Protein AF-0000000085941008 (afdb_homodimer)

Foldseek 3Di:
DPPCPPPQDDPDPDDDVPDPDDDDDDDDKDKDKDKDKDFAQDQAKKKKAKDKPCCVFKDKVPRIDIHHHGGMDMIMIMGTQDVNDDDDWQPMKMKMFMAGADPPDGNVRRVVPDDDGGPDMDMDTDDDPDPPPPPPD/DPPC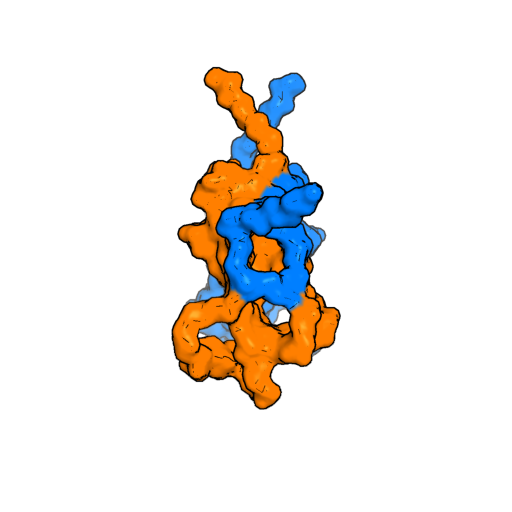PDPQDDPDPDDDVPDPDDDDDDDDKDKDKDKDKDFAQDQAKKKKAKDKPCCVFKDKVPRIDIHHHGGMDMIMIMGTQDVNDDDDWQPMKMKMFMAGADPPDGNVRRVVPDDDDGPDMDMDTDDDPDPPPPPPD

Radius of gyration: 25.66 Å; Cα contacts (8 Å, |Δi|>4): 610; chains: 2; bounding box: 57×73×54 Å

Structure (mmCIF, N/CA/C/O backbone):
data_AF-0000000085941008-model_v1
#
loop_
_entity.id
_entity.type
_entity.pdbx_description
1 polymer 'Major sperm protein'
#
loop_
_atom_site.group_PDB
_atom_site.id
_atom_site.type_symbol
_atom_site.label_atom_id
_atom_site.label_alt_id
_atom_site.label_comp_id
_atom_site.label_asym_id
_atom_site.label_entity_id
_atom_site.label_seq_id
_atom_site.pdbx_PDB_ins_code
_atom_site.Cartn_x
_atom_site.Cartn_y
_atom_site.Cartn_z
_atom_site.occupancy
_atom_site.B_iso_or_equiv
_atom_site.auth_seq_id
_atom_site.auth_comp_id
_atom_site.auth_asym_id
_atom_site.auth_atom_id
_atom_site.pdbx_PDB_model_num
ATOM 1 N N . MET A 1 1 ? 8.508 -35.219 -29.359 1 22.89 1 MET A N 1
ATOM 2 C CA . MET A 1 1 ? 8.516 -33.844 -28.875 1 22.89 1 MET A CA 1
ATOM 3 C C . MET A 1 1 ? 7.988 -33.781 -27.438 1 22.89 1 MET A C 1
ATOM 5 O O . MET A 1 1 ? 6.793 -33.969 -27.203 1 22.89 1 MET A O 1
ATOM 9 N N . VAL A 1 2 ? 8.633 -34.312 -26.469 1 29.08 2 VAL A N 1
ATOM 10 C CA . VAL A 1 2 ? 8.211 -34.75 -25.141 1 29.08 2 VAL A CA 1
ATOM 11 C C . VAL A 1 2 ? 7.664 -33.594 -24.344 1 29.08 2 VAL A C 1
ATOM 13 O O . VAL A 1 2 ? 8.273 -32.531 -24.297 1 29.08 2 VAL A O 1
ATOM 16 N N . ALA A 1 3 ? 6.371 -33.281 -24.344 1 37.38 3 ALA A N 1
ATOM 17 C CA . ALA A 1 3 ? 5.699 -32.281 -23.484 1 37.38 3 ALA A CA 1
ATOM 18 C C . ALA A 1 3 ? 6.324 -32.25 -22.094 1 37.38 3 ALA A C 1
ATOM 20 O O . ALA A 1 3 ? 6.215 -33.219 -21.328 1 37.38 3 ALA A O 1
ATOM 21 N N . SER A 1 4 ? 7.578 -31.906 -21.938 1 34.03 4 SER A N 1
ATOM 22 C CA . SER A 1 4 ? 8.336 -31.938 -20.688 1 34.03 4 SER A CA 1
ATOM 23 C C . SER A 1 4 ? 7.496 -31.453 -19.516 1 34.03 4 SER A C 1
ATOM 25 O O . SER A 1 4 ? 7.02 -30.312 -19.516 1 34.03 4 SER A O 1
ATOM 27 N N . SER A 1 5 ? 6.543 -32.219 -18.969 1 41.59 5 SER A N 1
ATOM 28 C CA . SER A 1 5 ? 5.824 -32.094 -17.703 1 41.59 5 SER A CA 1
ATOM 29 C C . SER A 1 5 ? 6.676 -31.422 -16.641 1 41.59 5 SER A C 1
ATOM 31 O O . SER A 1 5 ? 7.574 -32.031 -16.062 1 41.59 5 SER A O 1
ATOM 33 N N . SER A 1 6 ? 7.262 -30.297 -16.875 1 46.75 6 SER A N 1
ATOM 34 C CA . SER A 1 6 ? 8.227 -29.703 -15.961 1 46.75 6 SER A CA 1
ATOM 35 C C . SER A 1 6 ? 7.777 -29.875 -14.508 1 46.75 6 SER A C 1
ATOM 37 O O . SER A 1 6 ? 6.586 -30.031 -14.234 1 46.75 6 SER A O 1
ATOM 39 N N . PHE A 1 7 ? 8.602 -30.578 -13.656 1 56.94 7 PHE A N 1
ATOM 40 C CA . PHE A 1 7 ? 8.633 -30.938 -12.242 1 56.94 7 PHE A CA 1
ATOM 41 C C . PHE A 1 7 ? 7.812 -29.953 -11.422 1 56.94 7 PHE A C 1
ATOM 43 O O . PHE A 1 7 ? 7.273 -30.312 -10.367 1 56.94 7 PHE A O 1
ATOM 50 N N . SER A 1 8 ? 7.191 -28.891 -12.078 1 77.38 8 SER A N 1
ATOM 51 C CA . SER A 1 8 ? 6.57 -27.797 -11.328 1 77.38 8 SER A CA 1
ATOM 52 C C . SER A 1 8 ? 5.055 -27.953 -11.281 1 77.38 8 SER A C 1
ATOM 54 O O . SER A 1 8 ? 4.363 -27.172 -10.625 1 77.38 8 SER A O 1
ATOM 56 N N . GLU A 1 9 ? 4.574 -29.219 -11.953 1 86 9 GLU A N 1
ATOM 57 C CA . GLU A 1 9 ? 3.119 -29.328 -11.961 1 86 9 GLU A CA 1
ATOM 58 C C . GLU A 1 9 ? 2.684 -30.766 -11.703 1 86 9 GLU A C 1
ATOM 60 O O . GLU A 1 9 ? 3.312 -31.719 -12.188 1 86 9 GLU A O 1
ATOM 65 N N . ARG A 1 10 ? 1.628 -31 -10.859 1 90.5 10 ARG A N 1
ATOM 66 C CA . ARG A 1 10 ? 0.987 -32.281 -10.586 1 90.5 10 ARG A CA 1
ATOM 67 C C . ARG A 1 10 ? -0.518 -32.188 -10.828 1 90.5 10 ARG A C 1
ATOM 69 O O . ARG A 1 10 ? -1.226 -31.484 -10.117 1 90.5 10 ARG A O 1
ATOM 76 N N . ASN A 1 11 ? -1.081 -33.062 -11.836 1 92.69 11 ASN A N 1
ATOM 77 C CA . ASN A 1 11 ? -2.504 -33.188 -12.133 1 92.69 11 ASN A CA 1
ATOM 78 C C . ASN A 1 11 ? -3.188 -31.828 -12.156 1 92.69 11 ASN A C 1
ATOM 80 O O . ASN A 1 11 ? -4.277 -31.656 -11.609 1 92.69 11 ASN A O 1
ATOM 84 N N . PHE A 1 12 ? -2.521 -30.797 -12.695 1 94.31 12 PHE A N 1
ATOM 85 C CA . PHE A 1 12 ? -3.018 -29.422 -12.719 1 94.31 12 PHE A CA 1
ATOM 86 C C . PHE A 1 12 ? -3.938 -29.203 -13.914 1 94.31 12 PHE A C 1
ATOM 88 O O . PHE A 1 12 ? -3.498 -29.266 -15.062 1 94.31 12 PHE A O 1
ATOM 95 N N . GLN A 1 13 ? -5.234 -28.906 -13.703 1 93.31 13 GLN A N 1
ATOM 96 C CA . GLN A 1 13 ? -6.238 -28.859 -14.766 1 93.31 13 GLN A CA 1
ATOM 97 C C . GLN A 1 13 ? -6.641 -27.422 -15.086 1 93.31 13 GLN A C 1
ATOM 99 O O . GLN A 1 13 ? -7.539 -27.188 -15.898 1 93.31 13 GLN A O 1
ATOM 104 N N . LEU A 1 14 ? -6 -26.469 -14.422 1 94.94 14 LEU A N 1
ATOM 105 C CA . LEU A 1 14 ? -6.297 -25.062 -14.695 1 94.94 14 LEU A CA 1
ATOM 106 C C . LEU A 1 14 ? -5.281 -24.484 -15.672 1 94.94 14 LEU A C 1
ATOM 108 O O . LEU A 1 14 ? -4.168 -25 -15.797 1 94.94 14 LEU A O 1
ATOM 112 N N . GLY A 1 15 ? -5.812 -23.5 -16.391 1 94.69 15 GLY A N 1
ATOM 113 C CA . GLY A 1 15 ? -4.883 -22.703 -17.156 1 94.69 15 GLY A CA 1
ATOM 114 C C . GLY A 1 15 ? -4.191 -21.625 -16.344 1 94.69 15 GLY A C 1
ATOM 115 O O . GLY A 1 15 ? -4.816 -20.984 -15.492 1 94.69 15 GLY A O 1
ATOM 116 N N . ALA A 1 16 ? -2.918 -21.5 -16.469 1 94.81 16 ALA A N 1
ATOM 117 C CA . ALA A 1 16 ? -2.152 -20.484 -15.766 1 94.81 16 ALA A CA 1
ATOM 118 C C . ALA A 1 16 ? -1.238 -19.719 -16.719 1 94.81 16 ALA A C 1
ATOM 120 O O . ALA A 1 16 ? -0.562 -20.328 -17.562 1 94.81 16 ALA A O 1
ATOM 121 N N . GLU A 1 17 ? -1.342 -18.391 -16.656 1 91.44 17 GLU A N 1
ATOM 122 C CA . GLU A 1 17 ? -0.453 -17.516 -17.422 1 91.44 17 GLU A CA 1
ATOM 123 C C . GLU A 1 17 ? 0.135 -16.422 -16.547 1 91.44 17 GLU A C 1
ATOM 125 O O . GLU A 1 17 ? -0.586 -15.523 -16.094 1 91.44 17 GLU A O 1
ATOM 130 N N . PRO A 1 18 ? 1.452 -16.375 -16.328 1 88.69 18 PRO A N 1
ATOM 131 C CA . PRO A 1 18 ? 2.469 -17.312 -16.781 1 88.69 18 PRO A CA 1
ATOM 132 C C . PRO A 1 18 ? 2.375 -18.672 -16.062 1 88.69 18 PRO A C 1
ATOM 134 O O . PRO A 1 18 ? 1.634 -18.812 -15.094 1 88.69 18 PRO A O 1
ATOM 137 N N . ARG A 1 19 ? 3.127 -19.719 -16.594 1 85.88 19 ARG A N 1
ATOM 138 C CA . ARG A 1 19 ? 2.979 -21.062 -16.062 1 85.88 19 ARG A CA 1
ATOM 139 C C . ARG A 1 19 ? 4.273 -21.547 -15.422 1 85.88 19 ARG A C 1
ATOM 141 O O . ARG A 1 19 ? 4.27 -22.5 -14.648 1 85.88 19 ARG A O 1
ATOM 148 N N . ASN A 1 20 ? 5.277 -20.922 -15.719 1 84.19 20 ASN A N 1
ATOM 149 C CA . ASN A 1 20 ? 6.547 -21.453 -15.227 1 84.19 20 ASN A CA 1
ATOM 150 C C . ASN A 1 20 ? 7.227 -20.484 -14.266 1 84.19 20 ASN A C 1
ATOM 152 O O . ASN A 1 20 ? 7.734 -20.906 -13.219 1 84.19 20 ASN A O 1
ATOM 156 N N . LYS A 1 21 ? 7.23 -19.203 -14.617 1 85.25 21 LYS A N 1
ATOM 157 C CA . LYS A 1 21 ? 8.023 -18.234 -13.859 1 85.25 21 LYS A CA 1
ATOM 158 C C . LYS A 1 21 ? 7.277 -16.922 -13.703 1 85.25 21 LYS A C 1
ATOM 160 O O . LYS A 1 21 ? 6.648 -16.438 -14.648 1 85.25 21 LYS A O 1
ATOM 165 N N . LEU A 1 22 ? 7.344 -16.5 -12.484 1 85.94 22 LEU A N 1
ATOM 166 C CA . LEU A 1 22 ? 6.852 -15.148 -12.227 1 85.94 22 LEU A CA 1
ATOM 167 C C . LEU A 1 22 ? 7.988 -14.133 -12.281 1 85.94 22 LEU A C 1
ATOM 169 O O . LEU A 1 22 ? 8.898 -14.172 -11.453 1 85.94 22 LEU A O 1
ATOM 173 N N . VAL A 1 23 ? 7.918 -13.344 -13.227 1 81.44 23 VAL A N 1
ATOM 174 C CA . VAL A 1 23 ? 8.984 -12.375 -13.43 1 81.44 23 VAL A CA 1
ATOM 175 C C . VAL A 1 23 ? 8.562 -11.016 -12.883 1 81.44 23 VAL A C 1
ATOM 177 O O . VAL A 1 23 ? 7.602 -10.414 -13.367 1 81.44 23 VAL A O 1
ATOM 180 N N . PHE A 1 24 ? 9.203 -10.609 -11.875 1 80.94 24 PHE A N 1
ATOM 181 C CA . PHE A 1 24 ? 9 -9.273 -11.328 1 80.94 24 PHE A CA 1
ATOM 182 C C . PHE A 1 24 ? 9.891 -8.258 -12.031 1 80.94 24 PHE A C 1
ATOM 184 O O . PHE A 1 24 ? 11.117 -8.406 -12.047 1 80.94 24 PHE A O 1
ATOM 191 N N . ALA A 1 25 ? 9.141 -7.508 -12.781 1 70.19 25 ALA A N 1
ATOM 192 C CA . ALA A 1 25 ? 9.867 -6.48 -13.523 1 70.19 25 ALA A CA 1
ATOM 193 C C . ALA A 1 25 ? 9.219 -5.109 -13.328 1 70.19 25 ALA A C 1
ATOM 195 O O . ALA A 1 25 ? 8.039 -5.012 -13 1 70.19 25 ALA A O 1
ATOM 196 N N . GLY A 1 26 ? 10.016 -4.09 -13.406 1 65.56 26 GLY A N 1
ATOM 197 C CA . GLY A 1 26 ? 9.5 -2.732 -13.422 1 65.56 26 GLY A CA 1
ATOM 198 C C . GLY A 1 26 ? 9.945 -1.907 -12.234 1 65.56 26 GLY A C 1
ATOM 199 O O . GLY A 1 26 ? 10.828 -2.328 -11.477 1 65.56 26 GLY A O 1
ATOM 200 N N . ASP A 1 27 ? 9.266 -0.667 -12.172 1 63.38 27 ASP A N 1
ATOM 201 C CA . ASP A 1 27 ? 9.688 0.323 -11.188 1 63.38 27 ASP A CA 1
ATOM 202 C C . ASP A 1 27 ? 9.062 0.048 -9.828 1 63.38 27 ASP A C 1
ATOM 204 O O . ASP A 1 27 ? 7.895 -0.351 -9.742 1 63.38 27 ASP A O 1
ATOM 208 N N . VAL A 1 28 ? 9.961 -0.046 -8.891 1 63.19 28 VAL A N 1
ATOM 209 C CA . VAL A 1 28 ? 9.492 -0.124 -7.512 1 63.19 28 VAL A CA 1
ATOM 210 C C . VAL A 1 28 ? 8.781 1.172 -7.133 1 63.19 28 VAL A C 1
ATOM 212 O O . VAL A 1 28 ? 9.305 2.266 -7.363 1 63.19 28 VAL A O 1
ATOM 215 N N . THR A 1 29 ? 7.445 0.98 -6.98 1 69.81 29 THR A N 1
ATOM 216 C CA . THR A 1 29 ? 6.742 2.145 -6.453 1 69.81 29 THR A CA 1
ATOM 217 C C . THR A 1 29 ? 6.918 2.244 -4.941 1 69.81 29 THR A C 1
ATOM 219 O O . THR A 1 29 ? 6.91 1.229 -4.242 1 69.81 29 THR A O 1
ATOM 222 N N . GLY A 1 30 ? 7.492 3.33 -4.5 1 72.56 30 GLY A N 1
ATOM 223 C CA . GLY A 1 30 ? 7.734 3.508 -3.076 1 72.56 30 GLY A CA 1
ATOM 224 C C . GLY A 1 30 ? 6.723 4.418 -2.408 1 72.56 30 GLY A C 1
ATOM 225 O O . GLY A 1 30 ? 5.953 5.102 -3.086 1 72.56 30 GLY A O 1
ATOM 226 N N . GLU A 1 31 ? 6.535 4.039 -1.208 1 77.81 31 GLU A N 1
ATOM 227 C CA . GLU A 1 31 ? 5.754 4.98 -0.412 1 77.81 31 GLU A CA 1
ATOM 228 C C . GLU A 1 31 ? 6.512 5.402 0.845 1 77.81 31 GLU A C 1
ATOM 230 O O . GLU A 1 31 ? 7.305 4.629 1.385 1 77.81 31 GLU A O 1
ATOM 235 N N . ILE A 1 32 ? 6.379 6.617 1.172 1 81.06 32 ILE A N 1
ATOM 236 C CA . ILE A 1 32 ? 6.848 7.141 2.451 1 81.06 32 ILE A CA 1
ATOM 237 C C . ILE A 1 32 ? 5.66 7.648 3.266 1 81.06 32 ILE A C 1
ATOM 239 O O . ILE A 1 32 ? 4.723 8.227 2.711 1 81.06 32 ILE A O 1
ATOM 243 N N . ARG A 1 33 ? 5.789 7.328 4.547 1 85.94 33 ARG A N 1
ATOM 244 C CA . ARG A 1 33 ? 4.66 7.73 5.379 1 85.94 33 ARG A CA 1
ATOM 245 C C . ARG A 1 33 ? 5.113 8.633 6.52 1 85.94 33 ARG A C 1
ATOM 247 O O . ARG A 1 33 ? 6.203 8.461 7.062 1 85.94 33 ARG A O 1
ATOM 254 N N . VAL A 1 34 ? 4.305 9.562 6.871 1 85.94 34 VAL A N 1
ATOM 255 C CA . VAL A 1 34 ? 4.457 10.359 8.086 1 85.94 34 VAL A CA 1
ATOM 256 C C . VAL A 1 34 ? 3.125 10.43 8.828 1 85.94 34 VAL A C 1
ATOM 258 O O . VAL A 1 34 ? 2.061 10.281 8.227 1 85.94 34 VAL A O 1
ATOM 261 N N . THR A 1 35 ? 3.211 10.492 10.148 1 92.44 35 THR A N 1
ATOM 262 C CA . THR A 1 35 ? 1.996 10.547 10.953 1 92.44 35 THR A CA 1
ATOM 263 C C . THR A 1 35 ? 1.964 11.82 11.797 1 92.44 35 THR A C 1
ATOM 265 O O . THR A 1 35 ? 3.004 12.281 12.281 1 92.44 35 THR A O 1
ATOM 268 N N . MET A 1 36 ? 0.822 12.289 11.969 1 93.31 36 MET A N 1
ATOM 269 C CA . MET A 1 36 ? 0.614 13.414 12.883 1 93.31 36 MET A CA 1
ATOM 270 C C . MET A 1 36 ? -0.541 13.133 13.836 1 93.31 36 MET A C 1
ATOM 272 O O . MET A 1 36 ? -1.415 12.32 13.539 1 93.31 36 MET A O 1
ATOM 276 N N . LYS A 1 37 ? -0.47 13.859 14.945 1 95.88 37 LYS A N 1
ATOM 277 C CA . LYS A 1 37 ? -1.517 13.742 15.953 1 95.88 37 LYS A CA 1
ATOM 278 C C . LYS A 1 37 ? -2.373 15 16.016 1 95.88 37 LYS A C 1
ATOM 280 O O . LYS A 1 37 ? -1.846 16.109 16.109 1 95.88 37 LYS A O 1
ATOM 285 N N . LEU A 1 38 ? -3.607 14.82 15.945 1 96.75 38 LEU A N 1
ATOM 286 C CA . LEU A 1 38 ? -4.578 15.898 16.094 1 96.75 38 LEU A CA 1
ATOM 287 C C . LEU A 1 38 ? -5.406 15.703 17.359 1 96.75 38 LEU A C 1
ATOM 289 O O . LEU A 1 38 ? -5.93 14.617 17.609 1 96.75 38 LEU A O 1
ATOM 293 N N . THR A 1 39 ? -5.508 16.734 18.156 1 97.38 39 THR A N 1
ATOM 294 C CA . THR A 1 39 ? -6.238 16.656 19.422 1 97.38 39 THR A CA 1
ATOM 295 C C . THR A 1 39 ? -7.234 17.812 19.531 1 97.38 39 THR A C 1
ATOM 297 O O . THR A 1 39 ? -6.902 18.953 19.25 1 97.38 39 THR A O 1
ATOM 300 N N . ASN A 1 40 ? -8.469 17.469 19.969 1 97.69 40 ASN A N 1
ATOM 301 C CA . ASN A 1 40 ? -9.445 18.531 20.234 1 97.69 40 ASN A CA 1
ATOM 302 C C . ASN A 1 40 ? -9.234 19.141 21.625 1 97.69 40 ASN A C 1
ATOM 304 O O . ASN A 1 40 ? -9.516 18.516 22.641 1 97.69 40 ASN A O 1
ATOM 308 N N . LYS A 1 41 ? -8.758 20.344 21.547 1 94.88 41 LYS A N 1
ATOM 309 C CA . LYS A 1 41 ? -8.5 21.047 22.812 1 94.88 41 LYS A CA 1
ATOM 310 C C . LYS A 1 41 ? -9.648 22 23.141 1 94.88 41 LYS A C 1
ATOM 312 O O . LYS A 1 41 ? -9.625 22.656 24.188 1 94.88 41 LYS A O 1
ATOM 317 N N . SER A 1 42 ? -10.516 22.031 22.25 1 93.25 42 SER A N 1
ATOM 318 C CA . SER A 1 42 ? -11.664 22.891 22.469 1 93.25 42 SER A CA 1
ATOM 319 C C . SER A 1 42 ? -12.688 22.234 23.391 1 93.25 42 SER A C 1
ATOM 321 O O . SER A 1 42 ? -12.586 21.031 23.672 1 93.25 42 SER A O 1
ATOM 323 N N . ARG A 1 43 ? -13.742 22.953 23.781 1 91.06 43 ARG A N 1
ATOM 324 C CA . ARG A 1 43 ? -14.766 22.438 24.688 1 91.06 43 ARG A CA 1
ATOM 325 C C . ARG A 1 43 ? -15.945 21.859 23.922 1 91.06 43 ARG A C 1
ATOM 327 O O . ARG A 1 43 ? -16.859 21.297 24.516 1 91.06 43 ARG A O 1
ATOM 334 N N . SER A 1 44 ? -15.961 21.969 22.672 1 93.44 44 SER A N 1
ATOM 335 C CA . SER A 1 44 ? -17.062 21.469 21.859 1 93.44 44 SER A CA 1
ATOM 336 C C . SER A 1 44 ? -16.562 20.391 20.875 1 93.44 44 SER A C 1
ATOM 338 O O . SER A 1 44 ? -15.367 20.328 20.578 1 93.44 44 SER A O 1
ATOM 340 N N . ARG A 1 45 ? -17.516 19.609 20.453 1 96.31 45 ARG A N 1
ATOM 341 C CA . ARG A 1 45 ? -17.203 18.641 19.422 1 96.31 45 ARG A CA 1
ATOM 342 C C . ARG A 1 45 ? -16.734 19.328 18.141 1 96.31 45 ARG A C 1
ATOM 344 O O . ARG A 1 45 ? -17.297 20.344 17.734 1 96.31 45 ARG A O 1
ATOM 351 N N . GLN A 1 46 ? -15.688 18.797 17.578 1 97.31 46 GLN A N 1
ATOM 352 C CA . GLN A 1 46 ? -15.125 19.406 16.391 1 97.31 46 GLN A CA 1
ATOM 353 C C . GLN A 1 46 ? -15.062 18.406 15.234 1 97.31 46 GLN A C 1
ATOM 355 O O . GLN A 1 46 ? -14.617 17.266 15.422 1 97.31 46 GLN A O 1
ATOM 360 N N . ALA A 1 47 ? -15.539 18.812 14.086 1 97.81 47 ALA A N 1
ATOM 361 C CA . ALA A 1 47 ? -15.289 18.094 12.836 1 97.81 47 ALA A CA 1
ATOM 362 C C . ALA A 1 47 ? -14.039 18.625 12.141 1 97.81 47 ALA A C 1
ATOM 364 O O . ALA A 1 47 ? -13.805 19.844 12.117 1 97.81 47 ALA A O 1
ATOM 365 N N . PHE A 1 48 ? -13.219 17.734 11.602 1 98.12 48 PHE A N 1
ATOM 366 C CA . PHE A 1 48 ? -12.031 18.203 10.906 1 98.12 48 PHE A CA 1
ATOM 367 C C . PHE A 1 48 ? -11.984 17.672 9.477 1 98.12 48 PHE A C 1
ATOM 369 O O . PHE A 1 48 ? -12.633 16.672 9.164 1 98.12 48 PHE A O 1
ATOM 376 N N . LYS A 1 49 ? -11.227 18.344 8.602 1 97.75 49 LYS A N 1
ATOM 377 C CA . LYS A 1 49 ? -10.836 17.953 7.25 1 97.75 49 LYS A CA 1
ATOM 378 C C . LYS A 1 49 ? -9.359 18.234 7 1 97.75 49 LYS A C 1
ATOM 380 O O . LYS A 1 49 ? -8.844 19.281 7.398 1 97.75 49 LYS A O 1
ATOM 385 N N . VAL A 1 50 ? -8.734 17.328 6.418 1 97.5 50 VAL A N 1
ATOM 386 C CA . VAL A 1 50 ? -7.359 17.516 5.969 1 97.5 50 VAL A CA 1
ATOM 387 C C . VAL A 1 50 ? -7.312 17.531 4.441 1 97.5 50 VAL A C 1
ATOM 389 O O . VAL A 1 50 ? -7.848 16.641 3.791 1 97.5 50 VAL A O 1
ATOM 392 N N . LYS A 1 51 ? -6.719 18.578 3.896 1 95.75 51 LYS A N 1
ATOM 393 C CA . LYS A 1 51 ? -6.594 18.734 2.451 1 95.75 51 LYS A CA 1
ATOM 394 C C . LYS A 1 51 ? -5.133 18.922 2.043 1 95.75 51 LYS A C 1
ATOM 396 O O . LYS A 1 51 ? -4.305 19.344 2.855 1 95.75 51 LYS A O 1
ATOM 401 N N . CYS A 1 52 ? -4.824 18.547 0.773 1 94.75 52 CYS A N 1
ATOM 402 C CA . CYS A 1 52 ? -3.479 18.703 0.227 1 94.75 52 CYS A CA 1
ATOM 403 C C . CYS A 1 52 ? -3.525 19.266 -1.185 1 94.75 52 CYS A C 1
ATOM 405 O O . CYS A 1 52 ? -4.523 19.109 -1.893 1 94.75 52 CYS A O 1
ATOM 407 N N . THR A 1 53 ? -2.379 19.984 -1.505 1 92.06 53 THR A N 1
ATOM 408 C CA . THR A 1 53 ? -2.275 20.609 -2.816 1 92.06 53 THR A CA 1
ATOM 409 C C . THR A 1 53 ? -2.146 19.562 -3.914 1 92.06 53 THR A C 1
ATOM 411 O O . THR A 1 53 ? -2.412 19.844 -5.086 1 92.06 53 THR A O 1
ATOM 414 N N . ARG A 1 54 ? -1.694 18.375 -3.588 1 90.69 54 ARG A N 1
ATOM 415 C CA . ARG A 1 54 ? -1.433 17.344 -4.582 1 90.69 54 ARG A CA 1
ATOM 416 C C . ARG A 1 54 ? -1.999 15.992 -4.141 1 90.69 54 ARG A C 1
ATOM 418 O O . ARG A 1 54 ? -1.26 15.125 -3.664 1 90.69 54 ARG A O 1
ATOM 425 N N . ASN A 1 55 ? -3.242 15.852 -4.375 1 89.25 55 ASN A N 1
ATOM 426 C CA . ASN A 1 55 ? -3.936 14.633 -3.967 1 89.25 55 ASN A CA 1
ATOM 427 C C . ASN A 1 55 ? -3.529 13.438 -4.828 1 89.25 55 ASN A C 1
ATOM 429 O O . ASN A 1 55 ? -3.797 12.289 -4.473 1 89.25 55 ASN A O 1
ATOM 433 N N . ASP A 1 56 ? -2.9 13.773 -5.902 1 87.88 56 ASP A N 1
ATOM 434 C CA . ASP A 1 56 ? -2.408 12.703 -6.758 1 87.88 56 ASP A CA 1
ATOM 435 C C . ASP A 1 56 ? -1.159 12.055 -6.16 1 87.88 56 ASP A C 1
ATOM 437 O O . ASP A 1 56 ? -0.862 10.891 -6.441 1 87.88 56 ASP A O 1
ATOM 441 N N . LEU A 1 57 ? -0.384 12.75 -5.34 1 86 57 LEU A N 1
ATOM 442 C CA . LEU A 1 57 ? 0.875 12.258 -4.789 1 86 57 LEU A CA 1
ATOM 443 C C . LEU A 1 57 ? 0.697 11.805 -3.346 1 86 57 LEU A C 1
ATOM 445 O O . LEU A 1 57 ? 1.421 10.922 -2.871 1 86 57 LEU A O 1
ATOM 449 N N . PHE A 1 58 ? -0.278 12.391 -2.645 1 91.44 58 PHE A N 1
ATOM 450 C CA . PHE A 1 58 ? -0.414 12.133 -1.215 1 91.44 58 PHE A CA 1
ATOM 451 C C . PHE A 1 58 ? -1.759 11.484 -0.906 1 91.44 58 PHE A C 1
ATOM 453 O O . PHE A 1 58 ? -2.789 11.898 -1.438 1 91.44 58 PHE A O 1
ATOM 460 N N . ARG A 1 59 ? -1.612 10.438 -0.062 1 93.56 59 ARG A N 1
ATOM 461 C CA . ARG A 1 59 ? -2.812 9.852 0.521 1 93.56 59 ARG A CA 1
ATOM 462 C C . ARG A 1 59 ? -2.928 10.195 2.002 1 93.56 59 ARG A C 1
ATOM 464 O O . ARG A 1 59 ? -1.952 10.086 2.748 1 93.56 59 ARG A O 1
ATOM 471 N N . ILE A 1 60 ? -4.07 10.633 2.406 1 96.38 60 ILE A N 1
ATOM 472 C CA . ILE A 1 60 ? -4.312 11.055 3.781 1 96.38 60 ILE A CA 1
ATOM 473 C C . ILE A 1 60 ? -5.324 10.117 4.438 1 96.38 60 ILE A C 1
ATOM 475 O O . ILE A 1 60 ? -6.422 9.922 3.912 1 96.38 60 ILE A O 1
ATOM 479 N N . ARG A 1 61 ? -4.863 9.555 5.695 1 96.19 61 ARG A N 1
ATOM 480 C CA . ARG A 1 61 ? -5.766 8.633 6.379 1 96.19 61 ARG A CA 1
ATOM 481 C C . ARG A 1 61 ? -5.707 8.836 7.891 1 96.19 61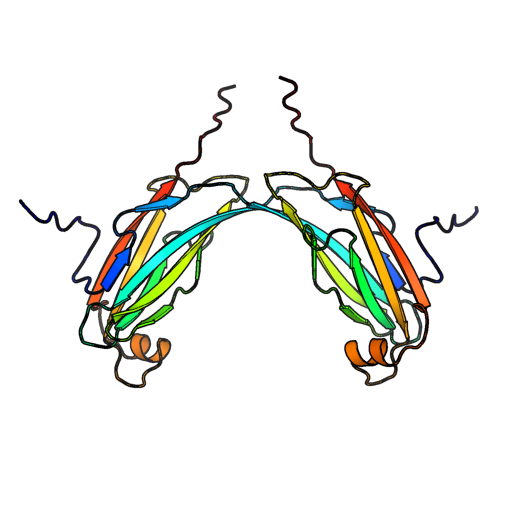 ARG A C 1
ATOM 483 O O . ARG A 1 61 ? -4.672 8.594 8.516 1 96.19 61 ARG A O 1
ATOM 490 N N . PRO A 1 62 ? -6.918 9.219 8.523 1 96.81 62 PRO A N 1
ATOM 491 C CA . PRO A 1 62 ? -8.164 9.688 7.906 1 96.81 62 PRO A CA 1
ATOM 492 C C . PRO A 1 62 ? -8.078 11.141 7.445 1 96.81 62 PRO A C 1
ATOM 494 O O . PRO A 1 62 ? -7.348 11.945 8.031 1 96.81 62 PRO A O 1
ATOM 497 N N . SER A 1 63 ? -8.844 11.469 6.43 1 97.5 63 SER A N 1
ATOM 498 C CA . SER A 1 63 ? -8.844 12.844 5.934 1 97.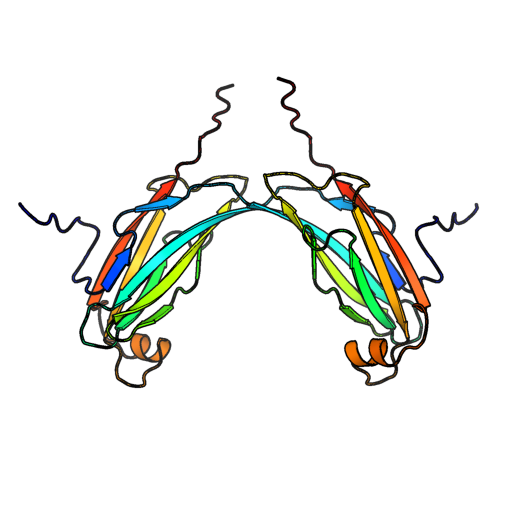5 63 SER A CA 1
ATOM 499 C C . SER A 1 63 ? -9.953 13.664 6.59 1 97.5 63 SER A C 1
ATOM 501 O O . SER A 1 63 ? -9.945 14.898 6.523 1 97.5 63 SER A O 1
ATOM 503 N N . THR A 1 64 ? -10.914 12.867 7.176 1 97.19 64 THR A N 1
ATOM 504 C CA . THR A 1 64 ? -12.008 13.523 7.887 1 97.19 64 THR A CA 1
ATOM 505 C C . THR A 1 64 ? -12.344 12.766 9.164 1 97.19 64 THR A C 1
ATOM 507 O O . THR A 1 64 ? -12.031 11.578 9.297 1 97.19 64 THR A O 1
ATOM 510 N N . GLY A 1 65 ? -12.977 13.547 10.102 1 97.19 65 GLY A N 1
ATOM 511 C CA . GLY A 1 65 ? -13.414 12.922 11.336 1 97.19 65 GLY A CA 1
ATOM 512 C C . GLY A 1 65 ? -14.008 13.898 12.328 1 97.19 65 GLY A C 1
ATOM 513 O O . GLY A 1 65 ? -14.117 15.094 12.047 1 97.19 65 GLY A O 1
ATOM 514 N N . ILE A 1 66 ? -14.508 13.305 13.461 1 97.5 66 ILE A N 1
ATOM 515 C CA . ILE A 1 66 ? -15.047 14.086 14.562 1 97.5 66 ILE A CA 1
ATOM 516 C C . ILE A 1 66 ? -14.266 13.781 15.836 1 97.5 66 ILE A C 1
ATOM 518 O O . ILE A 1 66 ? -13.953 12.625 16.125 1 97.5 66 ILE A O 1
ATOM 522 N N . LEU A 1 67 ? -13.938 14.844 16.484 1 97.38 67 LEU A N 1
ATOM 523 C CA . LEU A 1 67 ? -13.219 14.719 17.75 1 97.38 67 LEU A CA 1
ATOM 524 C C . LEU A 1 67 ? -14.023 15.328 18.891 1 97.38 67 LEU A C 1
ATOM 526 O O . LEU A 1 67 ? -14.5 16.469 18.781 1 97.38 67 LEU A O 1
ATOM 530 N N . ARG A 1 68 ? -14.18 14.477 19.906 1 95.81 68 ARG A N 1
ATOM 531 C CA . ARG A 1 68 ? -14.719 15.023 21.156 1 95.81 68 ARG A CA 1
ATOM 532 C C . ARG A 1 68 ? -13.625 15.727 21.953 1 95.81 68 ARG A C 1
ATOM 534 O O . ARG A 1 68 ? -12.445 15.617 21.625 1 95.81 68 ARG A O 1
ATOM 541 N N . TYR A 1 69 ? -14.172 16.453 23 1 94.25 69 TYR A N 1
ATOM 542 C CA . TYR A 1 69 ? -13.219 17.156 23.859 1 94.25 69 TYR A CA 1
ATOM 543 C C . TYR A 1 69 ? -12.141 16.203 24.359 1 94.25 69 TYR A C 1
ATOM 545 O O . TYR A 1 69 ? -12.438 15.125 24.875 1 94.25 69 TYR A O 1
ATOM 553 N N . GLY A 1 70 ? -10.883 16.641 24.156 1 95.69 70 GLY A N 1
ATOM 554 C CA . GLY A 1 70 ? -9.75 15.883 24.672 1 95.69 70 GLY A CA 1
ATOM 555 C C . GLY A 1 70 ? -9.391 14.688 23.812 1 95.69 70 GLY A C 1
ATOM 556 O O . GLY A 1 70 ? -8.367 14.039 24.047 1 95.69 70 GLY A O 1
ATOM 557 N N . GLN A 1 71 ? -10.172 14.289 22.859 1 96.62 71 GLN A N 1
ATOM 558 C CA . GLN A 1 71 ? -9.93 13.133 22 1 96.62 71 GLN A CA 1
ATOM 559 C C . GLN A 1 71 ? -8.844 13.43 20.969 1 96.62 71 GLN A C 1
ATOM 561 O O . GLN A 1 71 ? -8.742 14.555 20.484 1 96.62 71 GLN A O 1
ATOM 566 N N . SER A 1 72 ? -8.055 12.469 20.656 1 97.75 72 SER A N 1
ATOM 567 C CA . SER A 1 72 ? -7 12.594 19.656 1 97.75 72 SER A CA 1
ATOM 568 C C . SER A 1 72 ? -7.199 11.594 18.516 1 97.75 72 SER A C 1
ATOM 570 O O . SER A 1 72 ? -7.855 10.562 18.703 1 97.75 72 SER A O 1
ATOM 572 N N . VAL A 1 73 ? -6.734 11.891 17.375 1 96.62 73 VAL A N 1
ATOM 573 C CA . VAL A 1 73 ? -6.68 10.992 16.219 1 96.62 73 VAL A CA 1
ATOM 574 C C . VAL A 1 73 ? -5.305 11.078 15.562 1 96.62 73 VAL A C 1
ATOM 576 O O . VAL A 1 73 ? -4.688 12.148 15.539 1 96.62 73 VAL A O 1
ATOM 579 N N . PHE A 1 74 ? -4.793 9.977 15.133 1 96.38 74 PHE A N 1
ATOM 580 C CA . PHE A 1 74 ? -3.553 9.93 14.359 1 96.38 74 PHE A CA 1
ATOM 581 C C . PHE A 1 74 ? -3.842 9.922 12.867 1 96.38 74 PHE A C 1
ATOM 583 O O . PHE A 1 74 ? -4.535 9.039 12.367 1 96.38 74 PHE A O 1
ATOM 590 N N . ILE A 1 75 ? -3.344 10.945 12.227 1 96.56 75 ILE A N 1
ATOM 591 C CA . ILE A 1 75 ? -3.498 11.07 10.781 1 96.56 75 ILE A CA 1
ATOM 592 C C . ILE A 1 75 ? -2.229 10.594 10.078 1 96.56 75 ILE A C 1
ATOM 594 O O . ILE A 1 75 ? -1.139 11.117 10.336 1 96.56 75 ILE A O 1
ATOM 598 N N . THR A 1 76 ? -2.322 9.656 9.227 1 94.19 76 THR A N 1
ATOM 599 C CA . THR A 1 76 ? -1.202 9.156 8.438 1 94.19 76 THR A CA 1
ATOM 600 C C . THR A 1 76 ? -1.216 9.766 7.035 1 94.19 76 THR A C 1
ATOM 602 O O . THR A 1 76 ? -2.244 9.742 6.355 1 94.19 76 THR A O 1
ATOM 605 N N . ILE A 1 77 ? -0.15 10.305 6.66 1 93.62 77 ILE A N 1
ATOM 606 C CA . ILE A 1 77 ? 0.052 10.836 5.316 1 93.62 77 ILE A CA 1
ATOM 607 C C . ILE A 1 77 ? 1.048 9.961 4.562 1 93.62 77 ILE A C 1
ATOM 609 O O . ILE A 1 77 ? 2.158 9.719 5.039 1 93.62 77 ILE A O 1
ATOM 613 N N . ILE A 1 78 ? 0.62 9.516 3.365 1 89.31 78 ILE A N 1
ATOM 614 C CA . ILE A 1 78 ? 1.419 8.578 2.578 1 89.31 78 ILE A CA 1
ATOM 615 C C . ILE A 1 78 ? 1.809 9.227 1.251 1 89.31 78 ILE A C 1
ATOM 617 O O . ILE A 1 78 ? 0.942 9.617 0.464 1 89.31 78 ILE A O 1
ATOM 621 N N . TYR A 1 79 ? 3.031 9.406 1.053 1 85.88 79 TYR A N 1
ATOM 622 C CA . TYR A 1 79 ? 3.547 9.898 -0.222 1 85.88 79 TYR A CA 1
ATOM 623 C C . TYR A 1 79 ? 3.828 8.742 -1.173 1 85.88 79 TYR A C 1
ATOM 625 O O . TYR A 1 79 ? 4.59 7.828 -0.843 1 85.88 79 TYR A O 1
ATOM 633 N N . ARG A 1 80 ? 3.232 8.836 -2.279 1 80.25 80 ARG A N 1
ATOM 634 C CA . ARG A 1 80 ? 3.473 7.828 -3.305 1 80.25 80 ARG A CA 1
ATOM 635 C C . ARG A 1 80 ? 4.66 8.211 -4.18 1 80.25 80 ARG A C 1
ATOM 637 O O . ARG A 1 80 ? 4.605 9.195 -4.918 1 80.25 80 ARG A O 1
ATOM 644 N N . CYS A 1 81 ? 5.801 7.582 -4.027 1 71.56 81 CYS A N 1
ATOM 645 C CA . CYS A 1 81 ? 7.02 7.883 -4.766 1 71.56 81 CYS A CA 1
ATOM 646 C C . CYS A 1 81 ? 6.887 7.48 -6.227 1 71.56 81 CYS A C 1
ATOM 648 O O . CYS A 1 81 ? 7.094 6.316 -6.578 1 71.56 81 CYS A O 1
ATOM 650 N N . LEU A 1 82 ? 6.355 8.445 -6.918 1 63.72 82 LEU A N 1
ATOM 651 C CA . LEU A 1 82 ? 6.363 8.211 -8.359 1 63.72 82 LEU A CA 1
ATOM 652 C C . LEU A 1 82 ? 7.754 8.438 -8.938 1 63.72 82 LEU A C 1
ATOM 654 O O . LEU A 1 82 ? 8.453 9.375 -8.547 1 63.72 82 LEU A O 1
ATOM 658 N N . ASP A 1 83 ? 8.25 7.484 -9.742 1 61.53 83 ASP A N 1
ATOM 659 C CA . ASP A 1 83 ? 9.562 7.508 -10.383 1 61.53 83 ASP A CA 1
ATOM 660 C C . ASP A 1 83 ? 10.68 7.648 -9.344 1 61.53 83 ASP A C 1
ATOM 662 O O . ASP A 1 83 ? 11.68 8.328 -9.578 1 61.53 83 ASP A O 1
ATOM 666 N N . ASN A 1 84 ? 10.461 7.195 -8.172 1 60.66 84 ASN A N 1
ATOM 667 C CA . ASN A 1 84 ? 11.414 7.164 -7.062 1 60.66 84 ASN A CA 1
ATOM 668 C C . ASN A 1 84 ? 11.766 8.57 -6.586 1 60.66 84 ASN A C 1
ATOM 670 O O . ASN A 1 84 ? 12.906 8.836 -6.203 1 60.66 84 ASN A O 1
ATOM 674 N N . GLN A 1 85 ? 10.812 9.359 -6.836 1 66.81 85 GLN A N 1
ATOM 675 C CA . GLN A 1 85 ? 11.047 10.719 -6.355 1 66.81 85 GLN A CA 1
ATOM 676 C C . GLN A 1 85 ? 10.469 10.914 -4.957 1 66.81 85 GLN A C 1
ATOM 678 O O . GLN A 1 85 ? 9.516 10.227 -4.57 1 66.81 85 GLN A O 1
ATOM 683 N N . ILE A 1 86 ? 11.32 11.594 -4.215 1 67.06 86 ILE A N 1
ATOM 684 C CA . ILE A 1 86 ? 10.883 12.031 -2.893 1 67.06 86 ILE A CA 1
ATOM 685 C C . ILE A 1 86 ? 10.164 13.367 -3.004 1 67.06 86 ILE A C 1
ATOM 687 O O . ILE A 1 86 ? 10.336 14.094 -3.986 1 67.06 86 ILE A O 1
ATOM 691 N N . PRO A 1 87 ? 9.242 13.539 -2.021 1 70.12 87 PRO A N 1
ATOM 692 C CA . PRO A 1 87 ? 8.531 14.812 -2.105 1 70.12 87 PRO A CA 1
ATOM 693 C C . PRO A 1 87 ? 9.477 16.016 -2.021 1 70.12 87 PRO A C 1
ATOM 695 O O . PRO A 1 87 ? 10.406 16.016 -1.218 1 70.12 87 PRO A O 1
ATOM 698 N N . GLU A 1 88 ? 9.227 16.859 -2.957 1 73.62 88 GLU A N 1
ATOM 699 C CA . GLU A 1 88 ? 10.031 18.078 -2.953 1 73.62 88 GLU A CA 1
ATOM 700 C C . GLU A 1 88 ? 9.664 18.969 -1.774 1 73.62 88 GLU A C 1
ATOM 702 O O . GLU A 1 88 ? 8.492 19.141 -1.453 1 73.62 88 GLU A O 1
ATOM 707 N N . SER A 1 89 ? 10.695 19.406 -1.13 1 76.5 89 SER A N 1
ATOM 708 C CA . SER A 1 89 ? 10.477 20.297 0.003 1 76.5 89 SER A CA 1
ATOM 709 C C . SER A 1 89 ? 9.805 21.594 -0.434 1 76.5 89 SER A C 1
ATOM 711 O O . SER A 1 89 ? 10.141 22.156 -1.475 1 76.5 89 SER A O 1
ATOM 713 N N . ASP A 1 90 ? 8.852 22 0.358 1 77.56 90 ASP A N 1
ATOM 714 C CA . ASP A 1 90 ? 8.188 23.297 0.335 1 77.56 90 ASP A CA 1
ATOM 715 C C . ASP A 1 90 ? 7.367 23.484 -0.94 1 77.56 90 ASP A C 1
ATOM 717 O O . ASP A 1 90 ? 7.09 24.609 -1.354 1 77.56 90 ASP A O 1
ATOM 721 N N . ARG A 1 91 ? 7.133 22.422 -1.681 1 85.56 91 ARG A N 1
ATOM 722 C CA . ARG A 1 91 ? 6.309 22.531 -2.879 1 85.56 91 ARG A CA 1
ATOM 723 C C . ARG A 1 91 ? 4.867 22.125 -2.59 1 85.56 91 ARG A C 1
ATOM 725 O O . ARG A 1 91 ? 3.949 22.484 -3.324 1 85.56 91 ARG A O 1
ATOM 732 N N . HIS A 1 92 ? 4.805 21.406 -1.535 1 87.94 92 HIS A N 1
ATOM 733 C CA . HIS A 1 92 ? 3.49 20.875 -1.22 1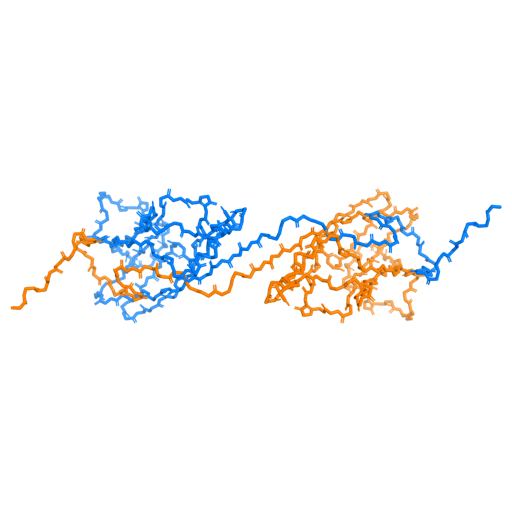 87.94 92 HIS A CA 1
ATOM 734 C C . HIS A 1 92 ? 3.01 21.344 0.147 1 87.94 92 HIS A C 1
ATOM 736 O O . HIS A 1 92 ? 3.818 21.562 1.051 1 87.94 92 HIS A O 1
ATOM 742 N N . HIS A 1 93 ? 1.646 21.547 0.244 1 92.25 93 HIS A N 1
ATOM 743 C CA . HIS A 1 93 ? 1.028 22.047 1.468 1 92.25 93 HIS A CA 1
ATOM 744 C C . HIS A 1 93 ? -0.172 21.188 1.866 1 92.25 93 HIS A C 1
ATOM 746 O O . HIS A 1 93 ? -0.92 20.719 1.004 1 92.25 93 HIS A O 1
ATOM 752 N N . PHE A 1 94 ? -0.302 21.094 3.176 1 94.44 94 PHE A N 1
ATOM 753 C CA . PHE A 1 94 ? -1.509 20.5 3.746 1 94.44 94 PHE A CA 1
ATOM 754 C C . PHE A 1 94 ? -2.289 21.547 4.547 1 94.44 94 PHE A C 1
ATOM 756 O O . PHE A 1 94 ? -1.7 22.359 5.262 1 94.44 94 PHE A O 1
ATOM 763 N N . GLY A 1 95 ? -3.596 21.5 4.395 1 96.06 95 GLY A N 1
ATOM 764 C CA . GLY A 1 95 ? -4.5 22.312 5.203 1 96.06 95 GLY A CA 1
ATOM 765 C C . GLY A 1 95 ? -5.387 21.484 6.109 1 96.06 95 GLY A C 1
ATOM 766 O O . GLY A 1 95 ? -6.035 20.531 5.652 1 96.06 95 GLY A O 1
ATOM 767 N N . ILE A 1 96 ? -5.363 21.859 7.395 1 97.31 96 ILE A N 1
ATOM 768 C CA . ILE A 1 96 ? -6.258 21.25 8.367 1 97.31 96 ILE A CA 1
ATOM 769 C C . ILE A 1 96 ? -7.332 22.25 8.781 1 97.31 96 ILE A C 1
ATOM 771 O O . ILE A 1 96 ? -7.016 23.344 9.266 1 97.31 96 ILE A O 1
ATOM 775 N N . TYR A 1 97 ? -8.547 21.797 8.602 1 97.19 97 TYR A N 1
ATOM 776 C CA . TYR A 1 97 ? -9.688 22.656 8.906 1 97.19 97 TYR A CA 1
ATOM 777 C C . TYR A 1 97 ? -10.586 22.031 9.961 1 97.19 97 TYR A C 1
ATOM 779 O O . TYR A 1 97 ? -10.711 20.797 10.023 1 97.19 97 TYR A O 1
ATOM 787 N N . HIS A 1 98 ? -11.164 22.891 10.75 1 97.38 98 HIS A N 1
ATOM 788 C CA . HIS A 1 98 ? -12.133 22.328 11.688 1 97.38 98 HIS A CA 1
ATOM 789 C C . HIS A 1 98 ? -13.32 23.266 11.867 1 97.38 98 HIS A C 1
ATOM 791 O O . HIS A 1 98 ? -13.219 24.469 11.633 1 97.38 98 HIS A O 1
ATOM 797 N N . ILE A 1 99 ? -14.461 22.688 12.195 1 96.88 99 ILE A N 1
ATOM 798 C CA . ILE A 1 99 ? -15.711 23.375 12.523 1 96.88 99 ILE A CA 1
ATOM 799 C C . ILE A 1 99 ? -16.375 22.688 13.719 1 96.88 99 ILE A C 1
ATOM 801 O O . ILE A 1 99 ? -16.141 21.5 13.969 1 96.88 99 ILE A O 1
ATOM 805 N N . PRO A 1 100 ? -17.188 23.469 14.469 1 95.44 100 PRO A N 1
ATOM 806 C CA . PRO A 1 100 ? -17.984 22.828 15.516 1 95.44 100 PRO A CA 1
ATOM 807 C C . PRO A 1 100 ? -19 21.844 14.961 1 95.44 100 PRO A C 1
ATOM 809 O O . PRO A 1 100 ? -19.609 22.094 13.914 1 95.44 100 PRO A O 1
ATOM 812 N N . ALA A 1 101 ? -19.016 20.672 15.562 1 95.44 101 ALA A N 1
ATOM 813 C CA . ALA A 1 101 ? -19.969 19.641 15.141 1 95.44 101 ALA A CA 1
ATOM 814 C C . ALA A 1 101 ? -21.094 19.5 16.156 1 95.44 101 ALA A C 1
ATOM 816 O O . ALA A 1 101 ? -20.844 19.266 17.344 1 95.44 101 ALA A O 1
ATOM 817 N N . PRO A 1 102 ? -22.328 19.672 15.711 1 90.25 102 PRO A N 1
ATOM 818 C CA . PRO A 1 102 ? -23.453 19.438 16.625 1 90.25 102 PRO A CA 1
ATOM 819 C C . PRO A 1 102 ? -23.469 18.031 17.188 1 90.25 102 PRO A C 1
ATOM 821 O O . PRO A 1 102 ? -22.984 17.094 16.547 1 90.25 102 PRO A O 1
ATOM 824 N N . ASP A 1 103 ? -24.078 17.938 18.406 1 90 103 ASP A N 1
ATOM 825 C CA . ASP A 1 103 ? -24.188 16.625 19.031 1 90 103 ASP A CA 1
ATOM 826 C C . ASP A 1 103 ? -24.969 15.648 18.156 1 90 103 ASP A C 1
ATOM 828 O O . ASP A 1 103 ? -26.031 15.992 17.656 1 90 103 ASP A O 1
ATOM 832 N N . GLY A 1 104 ? -24.359 14.516 17.906 1 88.44 104 GLY A N 1
ATOM 833 C CA . GLY A 1 104 ? -25.062 13.484 17.188 1 88.44 104 GLY A CA 1
ATOM 834 C C . GLY A 1 104 ? -24.844 13.547 15.68 1 88.44 104 GLY A C 1
ATOM 835 O O . GLY A 1 104 ? -25.266 12.648 14.945 1 88.44 104 GLY A O 1
ATOM 836 N N . SER A 1 105 ? -24.281 14.609 15.18 1 90.56 105 SER A N 1
ATOM 837 C CA . SER A 1 105 ? -24.062 14.758 13.742 1 90.56 105 SER A CA 1
ATOM 838 C C . SER A 1 105 ? -22.922 13.875 13.258 1 90.56 105 SER A C 1
ATOM 840 O O . SER A 1 105 ? -21.984 13.602 14 1 90.56 105 SER A O 1
ATOM 842 N N . SER A 1 106 ? -23.141 13.422 12.062 1 93.44 106 SER A N 1
ATOM 843 C CA . SER A 1 106 ? -22 12.797 11.383 1 93.44 106 SER A CA 1
ATOM 844 C C . SER A 1 106 ? -21.031 13.836 10.859 1 93.44 106 SER A C 1
ATOM 846 O O . SER A 1 106 ? -21.344 15.023 10.805 1 93.44 106 SER A O 1
ATOM 848 N N . CYS A 1 107 ? -19.859 13.359 10.508 1 93.25 107 CYS A N 1
ATOM 849 C CA . CYS A 1 107 ? -18.859 14.25 9.93 1 93.25 107 CYS A CA 1
ATOM 850 C C . CYS A 1 107 ? -19.391 14.914 8.656 1 93.25 107 CYS A C 1
ATOM 852 O O . CYS A 1 107 ? -19.328 16.141 8.516 1 93.25 107 CYS A O 1
ATOM 854 N N . ALA A 1 108 ? -19.953 14.086 7.793 1 93.5 108 ALA A N 1
ATOM 855 C CA . ALA A 1 108 ? -20.5 14.602 6.543 1 93.5 108 ALA A CA 1
ATOM 856 C C . ALA A 1 108 ? -21.625 15.594 6.809 1 93.5 108 ALA A C 1
ATOM 858 O O . ALA A 1 108 ? -21.703 16.641 6.156 1 93.5 108 ALA A O 1
ATOM 859 N N . GLY A 1 109 ? -22.422 15.289 7.707 1 93.5 109 GLY A N 1
ATOM 860 C CA . GLY A 1 109 ? -23.531 16.156 8.07 1 93.5 109 GLY A CA 1
ATOM 861 C C . GLY A 1 109 ? -23.078 17.5 8.609 1 93.5 109 GLY A C 1
ATOM 862 O O . GLY A 1 109 ? -23.625 18.547 8.25 1 93.5 109 GLY A O 1
ATOM 863 N N . ALA A 1 110 ? -22.078 17.469 9.461 1 94.44 110 ALA A N 1
ATOM 864 C CA . ALA A 1 110 ? -21.562 18.688 10.062 1 94.44 110 ALA A CA 1
ATOM 865 C C . ALA A 1 110 ? -21.047 19.656 8.984 1 94.44 110 ALA A C 1
ATOM 867 O O . ALA A 1 110 ? -21.328 20.859 9.039 1 94.44 110 ALA A O 1
ATOM 868 N N . TRP A 1 111 ? -20.359 19.109 7.98 1 94.69 111 TRP A N 1
ATOM 869 C CA . TRP A 1 111 ? -19.766 19.969 6.953 1 94.69 111 TRP A CA 1
ATOM 870 C C . TRP A 1 111 ? -20.828 20.438 5.973 1 94.69 111 TRP A C 1
ATOM 872 O O . TRP A 1 111 ? -20.734 21.547 5.43 1 94.69 111 TRP A O 1
ATOM 882 N N . THR A 1 112 ? -21.859 19.656 5.738 1 93.06 112 THR A N 1
ATOM 883 C CA . THR A 1 112 ? -22.938 20.016 4.828 1 93.06 112 THR A CA 1
ATOM 884 C C . THR A 1 112 ? -23.781 21.156 5.414 1 93.06 112 THR A C 1
ATOM 886 O O . THR A 1 112 ? -24.219 22.047 4.688 1 93.06 112 THR A O 1
ATOM 889 N N . GLU A 1 113 ? -23.969 21.141 6.711 1 90.81 113 GLU A N 1
ATOM 890 C CA . GLU A 1 113 ? -24.828 22.109 7.383 1 90.81 113 GLU A CA 1
ATOM 891 C C . GLU A 1 113 ? -24.078 23.406 7.695 1 90.81 113 GLU A C 1
ATOM 893 O O . GLU A 1 113 ? -24.703 24.422 7.992 1 90.81 113 GLU A O 1
ATOM 898 N N . HIS A 1 114 ? -22.781 23.328 7.734 1 89.75 114 HIS A N 1
ATOM 899 C CA . HIS A 1 114 ? -21.984 24.5 8.062 1 89.75 114 HIS A CA 1
ATOM 900 C C . HIS A 1 114 ? -21.969 25.5 6.918 1 89.75 114 HIS A C 1
ATOM 902 O O . HIS A 1 114 ? -21.656 25.141 5.777 1 89.75 114 HIS A O 1
ATOM 908 N N . TYR A 1 115 ? -22.438 26.688 7.355 1 87.56 115 TYR A N 1
ATOM 909 C CA . TYR A 1 115 ? -22.438 27.781 6.387 1 87.56 115 TYR A CA 1
ATOM 910 C C . TYR A 1 115 ? -21.25 28.719 6.629 1 87.56 115 TYR A C 1
ATOM 912 O O . TYR A 1 115 ? -20.969 29.078 7.77 1 87.56 115 TYR A O 1
ATOM 920 N N . GLY A 1 116 ? -20.359 28.922 5.523 1 90.5 116 GLY A N 1
ATOM 921 C CA . GLY A 1 116 ? -19.25 29.844 5.652 1 90.5 116 GLY A CA 1
ATOM 922 C C . GLY A 1 116 ? -17.906 29.141 5.66 1 90.5 116 GLY A C 1
ATOM 923 O O . GLY A 1 116 ? -17.812 27.938 5.371 1 90.5 116 GLY A O 1
ATOM 924 N N . PRO A 1 117 ? -16.891 29.953 6.027 1 93.19 117 PRO A N 1
ATOM 925 C CA . PRO A 1 117 ? -15.547 29.375 6.105 1 93.19 117 PRO A CA 1
ATOM 926 C C . PRO A 1 117 ? -15.352 28.5 7.336 1 93.19 117 PRO A C 1
ATOM 928 O O . PRO A 1 117 ? -16.109 28.594 8.305 1 93.19 117 PRO A O 1
ATOM 931 N N . PRO A 1 118 ? -14.391 27.641 7.285 1 95.38 118 PRO A N 1
ATOM 932 C CA . PRO A 1 118 ? -14.086 26.875 8.5 1 95.38 118 PRO A CA 1
ATOM 933 C C . PRO A 1 118 ? -13.781 27.781 9.695 1 95.38 118 PRO A C 1
ATOM 935 O O . PRO A 1 118 ? -13.375 28.938 9.523 1 95.38 118 PRO A O 1
ATOM 938 N N . GLN A 1 119 ? -14.102 27.25 10.875 1 95.06 119 GLN A N 1
ATOM 939 C CA . GLN A 1 119 ? -13.812 28 12.094 1 95.06 119 GLN A CA 1
ATOM 940 C C . GLN A 1 119 ? -12.312 28.203 12.273 1 95.06 119 GLN A C 1
ATOM 942 O O . GLN A 1 119 ? -11.867 29.266 12.703 1 95.06 119 GLN A O 1
ATOM 947 N N . GLY A 1 120 ? -11.539 27.234 12 1 96.44 120 GLY A N 1
ATOM 948 C CA . GLY A 1 120 ? -10.094 27.297 12.117 1 96.44 120 GLY A CA 1
ATOM 949 C C . GLY A 1 120 ? -9.367 26.547 11.016 1 96.44 120 GLY A C 1
ATOM 950 O O . GLY A 1 120 ? -9.938 25.641 10.391 1 96.44 120 GLY A O 1
ATOM 951 N N . GLU A 1 121 ? -8.094 27.016 10.812 1 96.31 121 GLU A N 1
ATOM 952 C CA . GLU A 1 121 ? -7.262 26.438 9.766 1 96.31 121 GLU A CA 1
ATOM 953 C C . GLU A 1 121 ? -5.797 26.391 10.195 1 96.31 121 GLU A C 1
ATOM 955 O O . GLU A 1 121 ? -5.285 27.344 10.789 1 96.31 121 GLU A O 1
ATOM 960 N N . LEU A 1 122 ? -5.188 25.328 9.93 1 95.12 122 LEU A N 1
ATOM 961 C CA . LEU A 1 122 ? -3.744 25.172 10.086 1 95.12 122 LEU A CA 1
ATOM 962 C C . LEU A 1 122 ? -3.111 24.703 8.781 1 95.12 122 LEU A C 1
ATOM 964 O O . LEU A 1 122 ? -3.59 23.75 8.156 1 95.12 122 LEU A O 1
ATOM 968 N N . ARG A 1 123 ? -2.141 25.469 8.375 1 93.88 123 ARG A N 1
ATOM 969 C CA . ARG A 1 123 ? -1.418 25.094 7.164 1 93.88 123 ARG A CA 1
ATOM 970 C C . ARG A 1 123 ? -0.042 24.531 7.496 1 93.88 123 ARG A C 1
ATOM 972 O O . ARG A 1 123 ? 0.701 25.109 8.289 1 93.88 123 ARG A O 1
ATOM 979 N N . LEU A 1 124 ? 0.213 23.391 6.902 1 92.19 124 LEU A N 1
ATOM 980 C CA . LEU A 1 124 ? 1.502 22.75 7.102 1 92.19 124 LEU A CA 1
ATOM 981 C C . LEU A 1 124 ? 2.27 22.641 5.789 1 92.19 124 LEU A C 1
ATOM 983 O O . LEU A 1 124 ? 1.681 22.359 4.742 1 92.19 124 LEU A O 1
ATOM 987 N N . LYS A 1 125 ? 3.555 22.891 5.891 1 89.81 125 LYS A N 1
ATOM 988 C CA . LYS A 1 125 ? 4.438 22.672 4.746 1 89.81 125 LYS A CA 1
ATOM 989 C C . LYS A 1 125 ? 5.105 21.312 4.82 1 89.81 125 LYS A C 1
ATOM 991 O O . LYS A 1 125 ? 5.324 20.781 5.91 1 89.81 125 LYS A O 1
ATOM 996 N N . VAL A 1 126 ? 5.418 20.781 3.643 1 87.62 126 VAL A N 1
ATOM 997 C CA . VAL A 1 126 ? 6.113 19.5 3.568 1 87.62 126 VAL A CA 1
ATOM 998 C C . VAL A 1 126 ? 7.617 19.734 3.439 1 87.62 126 VAL A C 1
ATOM 1000 O O . VAL A 1 126 ? 8.055 20.609 2.68 1 87.62 126 VAL A O 1
ATOM 1003 N N . SER A 1 127 ? 8.297 19.031 4.258 1 82.62 127 SER A N 1
ATOM 1004 C CA . SER A 1 127 ? 9.75 18.984 4.125 1 82.62 127 SER A CA 1
ATOM 1005 C C . SER A 1 127 ? 10.242 17.547 3.998 1 82.62 127 SER A C 1
ATOM 1007 O O . SER A 1 127 ? 9.602 16.609 4.504 1 82.62 127 SER A O 1
ATOM 1009 N N . SER A 1 128 ? 11.211 17.25 3.119 1 76 128 SER A N 1
ATOM 1010 C CA . SER A 1 128 ? 11.781 15.922 2.943 1 76 128 SER A CA 1
ATOM 1011 C C . SER A 1 128 ? 13.234 15.883 3.393 1 76 128 SER A C 1
ATOM 1013 O O . SER A 1 128 ? 13.992 16.828 3.148 1 76 128 SER A O 1
ATOM 1015 N N . LEU A 1 129 ? 13.594 14.992 4.312 1 66 129 LEU A N 1
ATOM 1016 C CA . LEU A 1 129 ? 14.969 14.797 4.734 1 66 129 LEU A CA 1
ATOM 1017 C C . LEU A 1 129 ? 15.602 13.625 3.992 1 66 129 LEU A C 1
ATOM 1019 O O . LEU A 1 129 ? 15.664 12.508 4.516 1 66 129 LEU A O 1
ATOM 1023 N N . PHE A 1 130 ? 15.32 13.391 2.816 1 57.59 130 PHE A N 1
ATOM 1024 C CA . PHE A 1 130 ? 15.969 12.281 2.133 1 57.59 130 PHE A CA 1
ATOM 1025 C C . PHE A 1 130 ? 17.281 12.727 1.51 1 57.59 130 PHE A C 1
ATOM 1027 O O . PHE A 1 130 ? 17.406 13.867 1.054 1 57.59 130 PHE A O 1
ATOM 1034 N N . ALA A 1 131 ? 18.328 12.031 1.938 1 48.69 131 ALA A N 1
ATOM 1035 C CA . ALA A 1 131 ? 19.625 12.281 1.325 1 48.69 131 ALA A CA 1
ATOM 1036 C C . ALA A 1 131 ? 19.531 12.242 -0.197 1 48.69 131 ALA A C 1
ATOM 1038 O O . ALA A 1 131 ? 18.984 11.297 -0.768 1 48.69 131 ALA A O 1
ATOM 1039 N N . PHE A 1 132 ? 19.328 13.312 -0.811 1 45.28 132 PHE A N 1
ATOM 1040 C CA . PHE A 1 132 ? 19.547 13.367 -2.252 1 45.28 132 PHE A CA 1
ATOM 1041 C C . PHE A 1 132 ? 20.766 12.531 -2.648 1 45.28 132 PHE A C 1
ATOM 1043 O O . PHE A 1 132 ? 21.859 12.758 -2.145 1 45.28 132 PHE A O 1
ATOM 1050 N N . HIS A 1 133 ? 20.766 11.195 -2.859 1 41.25 133 HIS A N 1
ATOM 1051 C CA . HIS A 1 133 ? 21.922 10.812 -3.668 1 41.25 133 HIS A CA 1
ATOM 1052 C C . HIS A 1 133 ? 21.906 11.516 -5.02 1 41.25 133 HIS A C 1
ATOM 1054 O O . HIS A 1 133 ? 21.062 11.227 -5.867 1 41.25 133 HIS A O 1
ATOM 1060 N N . GLY A 1 134 ? 21.891 12.797 -5.203 1 36.59 134 GLY A N 1
ATOM 1061 C CA . GLY A 1 134 ? 22.422 13.477 -6.383 1 36.59 134 GLY A CA 1
ATOM 1062 C C . GLY A 1 134 ? 23.562 12.719 -7.047 1 36.59 134 GLY A C 1
ATOM 1063 O O . GLY A 1 134 ? 24.562 12.406 -6.398 1 36.59 134 GLY A O 1
ATOM 1064 N N . ASN A 1 135 ? 23.312 11.727 -7.918 1 31.22 135 ASN A N 1
ATOM 1065 C CA . ASN A 1 135 ? 24.375 11.578 -8.914 1 31.22 135 ASN A CA 1
ATOM 1066 C C . ASN A 1 135 ? 24.781 12.922 -9.508 1 31.22 135 ASN A C 1
ATOM 1068 O O . ASN A 1 135 ? 24.016 13.523 -10.273 1 31.22 135 ASN A O 1
ATOM 1072 N N . LYS A 1 136 ? 25.391 13.867 -8.859 1 28.12 136 LYS A N 1
ATOM 1073 C CA . LYS A 1 136 ? 26.375 14.602 -9.648 1 28.12 136 LYS A CA 1
ATOM 1074 C C . LYS A 1 136 ? 27.297 13.641 -10.398 1 28.12 136 LYS A C 1
ATOM 1076 O O . LYS A 1 136 ? 28.188 13.023 -9.797 1 28.12 136 LYS A O 1
ATOM 1081 N N . ARG A 1 137 ? 26.875 12.773 -11.273 1 20.09 137 ARG A N 1
ATOM 1082 C CA . ARG A 1 137 ? 27.844 12.586 -12.352 1 20.09 137 ARG A CA 1
ATOM 1083 C C . ARG A 1 137 ? 27.938 13.828 -13.219 1 20.09 137 ARG A C 1
ATOM 1085 O O . ARG A 1 137 ? 26.953 14.523 -13.445 1 20.09 137 ARG A O 1
ATOM 1092 N N . MET B 1 1 ? 7.578 38.219 24.609 1 22.86 1 MET B N 1
ATOM 1093 C CA . MET B 1 1 ? 7.957 36.969 23.969 1 22.86 1 MET B CA 1
ATOM 1094 C C . MET B 1 1 ? 6.891 36.531 22.969 1 22.86 1 MET B C 1
ATOM 1096 O O . MET B 1 1 ? 5.801 36.094 23.359 1 22.86 1 MET B O 1
ATOM 1100 N N . VAL B 1 2 ? 6.648 37.156 21.859 1 28.95 2 VAL B N 1
ATOM 1101 C CA . VAL B 1 2 ? 5.488 37.281 20.984 1 28.95 2 VAL B CA 1
ATOM 1102 C C . VAL B 1 2 ? 5.164 35.906 20.375 1 28.95 2 VAL B C 1
ATOM 1104 O O . VAL B 1 2 ? 6.059 35.219 19.891 1 28.95 2 VAL B O 1
ATOM 1107 N N . ALA B 1 3 ? 4.301 35.062 20.938 1 37.16 3 ALA B N 1
ATOM 1108 C CA . ALA B 1 3 ? 3.789 33.812 20.375 1 37.16 3 ALA B CA 1
ATOM 1109 C C . ALA B 1 3 ? 3.592 33.938 18.859 1 37.16 3 ALA B C 1
ATOM 1111 O O . ALA B 1 3 ? 2.729 34.688 18.406 1 37.16 3 ALA B O 1
ATOM 1112 N N . SER B 1 4 ? 4.605 34.156 18.047 1 34.22 4 SER B N 1
ATOM 1113 C CA . SER B 1 4 ? 4.559 34.375 16.609 1 34.22 4 SER B CA 1
ATOM 1114 C C . SER B 1 4 ? 3.549 33.469 15.93 1 34.22 4 SER B C 1
ATOM 1116 O O . SER B 1 4 ? 3.676 32.25 15.992 1 34.22 4 SER B O 1
ATOM 1118 N N . SER B 1 5 ? 2.227 33.688 16.016 1 41.81 5 SER B N 1
ATOM 1119 C CA . SER B 1 5 ? 1.116 33.125 15.258 1 41.81 5 SER B CA 1
ATOM 1120 C C . SER B 1 5 ? 1.541 32.781 13.836 1 41.81 5 SER B C 1
ATOM 1122 O O . SER B 1 5 ? 1.697 33.688 12.992 1 41.81 5 SER B O 1
ATOM 1124 N N . SER B 1 6 ? 2.555 32.062 13.609 1 46.66 6 SER B N 1
ATOM 1125 C CA . SER B 1 6 ? 3.105 31.844 12.273 1 46.66 6 SER B CA 1
ATOM 1126 C C . SER B 1 6 ? 1.998 31.703 11.234 1 46.66 6 SER B C 1
ATOM 1128 O O . SER B 1 6 ? 0.864 31.359 11.57 1 46.66 6 SER B O 1
ATOM 1130 N N . PHE B 1 7 ? 2.01 32.594 10.156 1 56.47 7 PHE B N 1
ATOM 1131 C CA . PHE B 1 7 ? 1.229 32.812 8.945 1 56.47 7 PHE B CA 1
ATOM 1132 C C . PHE B 1 7 ? 0.541 31.516 8.516 1 56.47 7 PHE B C 1
ATOM 1134 O O . PHE B 1 7 ? -0.523 31.547 7.898 1 56.47 7 PHE B O 1
ATOM 1141 N N . SER B 1 8 ? 0.753 30.359 9.281 1 77.5 8 SER B N 1
ATOM 1142 C CA . SER B 1 8 ? 0.294 29.047 8.805 1 77.5 8 SER B CA 1
ATOM 1143 C C . SER B 1 8 ? -0.978 28.625 9.531 1 77.5 8 SER B C 1
ATOM 1145 O O . SER B 1 8 ? -1.55 27.578 9.219 1 77.5 8 SER B O 1
ATOM 1147 N N . GLU B 1 9 ? -1.496 29.656 10.492 1 86.38 9 GLU B N 1
ATOM 1148 C CA . GLU B 1 9 ? -2.68 29.219 11.219 1 86.38 9 GLU B CA 1
ATOM 1149 C C . GLU B 1 9 ? -3.684 30.359 11.383 1 86.38 9 GLU B C 1
ATOM 1151 O O . GLU B 1 9 ? -3.297 31.5 11.602 1 86.38 9 GLU B O 1
ATOM 1156 N N . ARG B 1 10 ? -5.008 30.094 11.18 1 91.06 10 ARG B N 1
ATOM 1157 C CA . ARG B 1 10 ? -6.121 31 11.414 1 91.06 10 ARG B CA 1
ATOM 1158 C C . ARG B 1 10 ? -7.148 30.391 12.352 1 91.06 10 ARG B C 1
ATOM 1160 O O . ARG B 1 10 ? -7.785 29.391 12.016 1 91.06 10 ARG B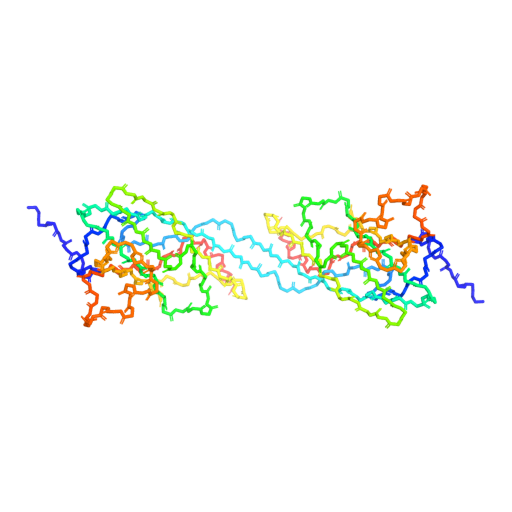 O 1
ATOM 1167 N N . ASN B 1 11 ? -7.402 31.062 13.609 1 92.88 11 ASN B N 1
ATOM 1168 C CA . ASN B 1 11 ? -8.406 30.656 14.586 1 92.88 11 ASN B CA 1
ATOM 1169 C C . ASN B 1 11 ? -8.422 29.141 14.797 1 92.88 11 ASN B C 1
ATOM 1171 O O . ASN B 1 11 ? -9.492 28.531 14.859 1 92.88 11 ASN B O 1
ATOM 1175 N N . PHE B 1 12 ? -7.27 28.5 14.805 1 94.44 12 PHE B N 1
ATOM 1176 C CA . PHE B 1 12 ? -7.137 27.047 14.914 1 94.44 12 PHE B CA 1
ATOM 1177 C C . PHE B 1 12 ? -7.176 26.609 16.375 1 94.44 12 PHE B C 1
ATOM 1179 O O . PHE B 1 12 ? -6.285 26.953 17.156 1 94.44 12 PHE B O 1
ATOM 1186 N N . GLN B 1 13 ? -8.18 25.828 16.797 1 93.5 13 GLN B N 1
ATOM 1187 C CA . GLN B 1 13 ? -8.422 25.516 18.188 1 93.5 13 GLN B CA 1
ATOM 1188 C C . GLN B 1 13 ? -8.039 24.062 18.516 1 93.5 13 GLN B C 1
ATOM 1190 O O . GLN B 1 13 ? -8.234 23.594 19.625 1 93.5 13 GLN B O 1
ATOM 1195 N N . LEU B 1 14 ? -7.52 23.375 17.516 1 95 14 LEU B N 1
ATOM 1196 C CA . LEU B 1 14 ? -7.09 22 17.734 1 95 14 LEU B CA 1
ATOM 1197 C C . LEU B 1 14 ? -5.59 21.938 18 1 95 14 LEU B C 1
ATOM 1199 O O . LEU B 1 14 ? -4.848 22.844 17.609 1 95 14 LEU B O 1
ATOM 1203 N N . GLY B 1 15 ? -5.277 20.922 18.781 1 94.81 15 GLY B N 1
ATOM 1204 C CA . GLY B 1 15 ? -3.861 20.594 18.891 1 94.81 15 GLY B CA 1
ATOM 1205 C C . GLY B 1 15 ? -3.336 19.797 17.719 1 94.81 15 GLY B C 1
ATOM 1206 O O . GLY B 1 15 ? -4.008 18.875 17.234 1 94.81 15 GLY B O 1
ATOM 1207 N N . ALA B 1 16 ? -2.229 20.156 17.188 1 94.88 16 ALA B N 1
ATOM 1208 C CA . ALA B 1 16 ? -1.601 19.438 16.094 1 94.88 16 ALA B CA 1
ATOM 1209 C C . ALA B 1 16 ? -0.125 19.172 16.375 1 94.88 16 ALA B C 1
ATOM 1211 O O . ALA B 1 16 ? 0.596 20.062 16.828 1 94.88 16 ALA B O 1
ATOM 1212 N N . GLU B 1 17 ? 0.26 17.906 16.219 1 91.69 17 GLU B N 1
ATOM 1213 C CA . GLU B 1 17 ? 1.661 17.516 16.359 1 91.69 17 GLU B CA 1
ATOM 1214 C C . GLU B 1 17 ? 2.1 16.625 15.188 1 91.69 17 GLU B C 1
ATOM 1216 O O . GLU B 1 17 ? 1.639 15.492 15.055 1 91.69 17 GLU B O 1
ATOM 1221 N N . PRO B 1 18 ? 3.043 17.047 14.336 1 89 18 PRO B N 1
ATOM 1222 C CA . PRO B 1 18 ? 3.707 18.359 14.328 1 89 18 PRO B CA 1
ATOM 1223 C C . PRO B 1 18 ? 2.773 19.5 13.914 1 89 18 PRO B C 1
ATOM 1225 O O . PRO B 1 18 ? 1.659 19.25 13.445 1 89 18 PRO B O 1
ATOM 1228 N N . ARG B 1 19 ? 3.246 20.781 14.109 1 86.12 19 ARG B N 1
ATOM 1229 C CA . ARG B 1 19 ? 2.359 21.922 13.875 1 86.12 19 ARG B CA 1
ATOM 1230 C C . ARG B 1 19 ? 2.865 22.781 12.727 1 86.12 19 ARG B C 1
ATOM 1232 O O . ARG B 1 19 ? 2.115 23.594 12.172 1 86.12 19 ARG B O 1
ATOM 1239 N N . ASN B 1 20 ? 4.016 22.641 12.414 1 84.5 20 ASN B N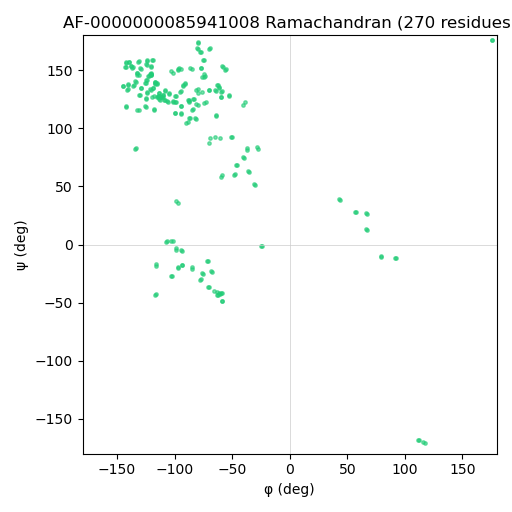 1
ATOM 1240 C CA . ASN B 1 20 ? 4.562 23.547 11.422 1 84.5 20 ASN B CA 1
ATOM 1241 C C . ASN B 1 20 ? 4.984 22.828 10.156 1 84.5 20 ASN B C 1
ATOM 1243 O O . ASN B 1 20 ? 4.707 23.281 9.047 1 84.5 20 ASN B O 1
ATOM 1247 N N . LYS B 1 21 ? 5.641 21.672 10.312 1 85.56 21 LYS B N 1
ATOM 1248 C CA . LYS B 1 21 ? 6.258 21.016 9.172 1 85.56 21 LYS B CA 1
ATOM 1249 C C . LYS B 1 21 ? 6.086 19.5 9.258 1 85.56 21 LYS B C 1
ATOM 1251 O O . LYS B 1 21 ? 6.238 18.906 10.328 1 85.56 21 LYS B O 1
ATOM 1256 N N . LEU B 1 22 ? 5.684 19 8.117 1 86.25 22 LEU B N 1
ATOM 1257 C CA . LEU B 1 22 ? 5.672 17.547 7.992 1 86.25 22 LEU B CA 1
ATOM 1258 C C . LEU B 1 22 ? 6.965 17.047 7.355 1 86.25 22 LEU B C 1
ATOM 1260 O O . LEU B 1 22 ? 7.25 17.359 6.195 1 86.25 22 LEU B O 1
ATOM 1264 N N . VAL B 1 23 ? 7.668 16.391 8.117 1 82.12 23 VAL B N 1
ATOM 1265 C CA . VAL B 1 23 ? 8.969 15.922 7.652 1 82.12 23 VAL B CA 1
ATOM 1266 C C . VAL B 1 23 ? 8.875 14.461 7.234 1 82.12 23 VAL B C 1
ATOM 1268 O O . VAL B 1 23 ? 8.578 13.594 8.062 1 82.12 23 VAL B O 1
ATOM 1271 N N . PHE B 1 24 ? 9.031 14.242 6 1 81.31 24 PHE B N 1
ATOM 1272 C CA . PHE B 1 24 ? 9.094 12.883 5.48 1 81.31 24 PHE B CA 1
ATOM 1273 C C . PHE B 1 24 ? 10.523 12.352 5.531 1 81.31 24 PHE B C 1
ATOM 1275 O O . PHE B 1 24 ? 11.438 12.953 4.953 1 81.31 24 PHE B O 1
ATOM 1282 N N . ALA B 1 25 ? 10.602 11.445 6.465 1 70.19 25 ALA B N 1
ATOM 1283 C CA . ALA B 1 25 ? 11.922 10.844 6.625 1 70.19 25 ALA B CA 1
ATOM 1284 C C . ALA B 1 25 ? 11.836 9.32 6.629 1 70.19 25 ALA B C 1
ATOM 1286 O O . ALA B 1 25 ? 10.789 8.758 6.93 1 70.19 25 ALA B O 1
ATOM 1287 N N . GLY B 1 26 ? 12.875 8.688 6.207 1 66.56 26 GLY B N 1
ATOM 1288 C CA . GLY B 1 26 ? 12.992 7.246 6.336 1 66.56 26 GLY B CA 1
ATOM 1289 C C . GLY B 1 26 ? 13.047 6.535 4.996 1 66.56 26 GLY B C 1
ATOM 1290 O O . GLY B 1 26 ? 13.195 7.172 3.953 1 66.56 26 GLY B O 1
ATOM 1291 N N . ASP B 1 27 ? 12.922 5.133 5.152 1 63.75 27 ASP B N 1
ATOM 1292 C CA . ASP B 1 27 ? 13.125 4.277 3.988 1 63.75 27 ASP B CA 1
ATOM 1293 C C . ASP B 1 27 ? 11.844 4.168 3.158 1 63.75 27 ASP B C 1
ATOM 1295 O O . ASP B 1 27 ? 10.75 4.086 3.709 1 63.75 27 ASP B O 1
ATOM 1299 N N . VAL B 1 28 ? 12.055 4.504 1.912 1 63.47 28 VAL B N 1
ATOM 1300 C CA . VAL B 1 28 ? 10.969 4.266 0.962 1 63.47 28 VAL B CA 1
ATOM 1301 C C . VAL B 1 28 ? 10.695 2.77 0.855 1 63.47 28 VAL B C 1
ATOM 1303 O O . VAL B 1 28 ? 11.617 1.971 0.691 1 63.47 28 VAL B O 1
ATOM 1306 N N . THR B 1 29 ? 9.484 2.445 1.382 1 70.06 29 THR B N 1
ATOM 1307 C CA . THR B 1 29 ? 9.094 1.057 1.162 1 70.06 29 THR B CA 1
ATOM 1308 C C . THR B 1 29 ? 8.5 0.877 -0.233 1 70.06 29 THR B C 1
ATOM 1310 O O . THR B 1 29 ? 7.773 1.746 -0.723 1 70.06 29 THR B O 1
ATOM 1313 N N . GLY B 1 30 ? 9.117 0.021 -1.012 1 72.75 30 GLY B N 1
ATOM 1314 C CA . GLY B 1 30 ? 8.648 -0.199 -2.371 1 72.75 30 GLY B CA 1
ATOM 1315 C C . GLY B 1 30 ? 7.871 -1.49 -2.529 1 72.75 30 GLY B C 1
ATOM 1316 O O . GLY B 1 30 ? 7.852 -2.328 -1.626 1 72.75 30 GLY B O 1
ATOM 1317 N N . GLU B 1 31 ? 6.996 -1.333 -3.459 1 77.88 31 GLU B N 1
ATOM 1318 C CA . GLU B 1 31 ? 6.34 -2.58 -3.842 1 77.88 31 GLU B CA 1
ATOM 1319 C C . GLU B 1 31 ? 6.469 -2.832 -5.344 1 77.88 31 GLU B C 1
ATOM 1321 O O . GLU B 1 31 ? 6.523 -1.888 -6.133 1 77.88 31 GLU B O 1
ATOM 1326 N N . ILE B 1 32 ? 6.652 -4.035 -5.66 1 80.88 32 ILE B N 1
ATOM 1327 C CA . ILE B 1 32 ? 6.586 -4.492 -7.043 1 80.88 32 ILE B CA 1
ATOM 1328 C C . ILE B 1 32 ? 5.445 -5.492 -7.203 1 80.88 32 ILE B C 1
ATOM 1330 O O . ILE B 1 32 ? 5.203 -6.312 -6.316 1 80.88 32 ILE B O 1
ATOM 1334 N N . ARG B 1 33 ? 4.793 -5.285 -8.344 1 85.62 33 ARG B N 1
ATOM 1335 C CA . ARG B 1 33 ? 3.645 -6.164 -8.531 1 85.62 33 ARG B CA 1
ATOM 1336 C C . ARG B 1 33 ? 3.773 -6.965 -9.828 1 85.62 33 ARG B C 1
ATOM 1338 O O . ARG B 1 33 ? 4.301 -6.465 -10.82 1 85.62 33 ARG B O 1
ATOM 1345 N N . VAL B 1 34 ? 3.309 -8.156 -9.812 1 85.88 34 VAL B N 1
ATOM 1346 C CA . VAL B 1 34 ? 3.127 -8.977 -11.008 1 85.88 34 VAL B CA 1
ATOM 1347 C C . VAL B 1 34 ? 1.74 -9.617 -10.992 1 85.88 34 VAL B C 1
ATOM 1349 O O . VAL B 1 34 ? 1.153 -9.805 -9.93 1 85.88 34 VAL B O 1
ATOM 1352 N N . THR B 1 35 ? 1.19 -9.797 -12.18 1 92.44 35 THR B N 1
ATOM 1353 C CA . THR B 1 35 ? -0.138 -10.391 -12.273 1 92.44 35 THR B CA 1
ATOM 1354 C C . THR B 1 35 ? -0.102 -11.672 -13.109 1 92.44 35 THR B C 1
ATOM 1356 O O . THR B 1 35 ? 0.645 -11.766 -14.086 1 92.44 35 THR B O 1
ATOM 1359 N N . MET B 1 36 ? -0.905 -12.539 -12.734 1 93.38 36 MET B N 1
ATOM 1360 C CA . MET B 1 36 ? -1.097 -13.758 -13.523 1 93.38 36 MET B CA 1
ATOM 1361 C C . MET B 1 36 ? -2.58 -14.031 -13.734 1 93.38 36 MET B C 1
ATOM 1363 O O . MET B 1 36 ? -3.422 -13.578 -12.961 1 93.38 36 MET B O 1
ATOM 1367 N N . LYS B 1 37 ? -2.803 -14.805 -14.805 1 95.88 37 LYS B N 1
ATOM 1368 C CA . LYS B 1 37 ? -4.168 -15.195 -15.141 1 95.88 37 LYS B CA 1
ATOM 1369 C C . LYS B 1 37 ? -4.395 -16.688 -14.883 1 95.88 37 LYS B C 1
ATOM 1371 O O . LYS B 1 37 ? -3.621 -17.516 -15.352 1 95.88 37 LYS B O 1
ATOM 1376 N N . LEU B 1 38 ? -5.395 -16.953 -14.18 1 96.69 38 LEU B N 1
ATOM 1377 C CA . LEU B 1 38 ? -5.824 -18.328 -13.93 1 96.69 38 LEU B CA 1
ATOM 1378 C C . LEU B 1 38 ? -7.172 -18.609 -14.586 1 96.69 38 LEU B C 1
ATOM 1380 O O . LEU B 1 38 ? -8.117 -17.828 -14.43 1 96.69 38 LEU B O 1
ATOM 1384 N N . THR B 1 39 ? -7.258 -19.688 -15.312 1 97.31 39 THR B N 1
ATOM 1385 C CA . THR B 1 39 ? -8.484 -20.031 -16.031 1 97.31 39 THR B CA 1
ATOM 1386 C C . THR B 1 39 ? -8.898 -21.469 -15.742 1 97.31 39 THR B C 1
ATOM 1388 O O . THR B 1 39 ? -8.055 -22.375 -15.766 1 97.31 39 THR B O 1
ATOM 1391 N N . ASN B 1 40 ? -10.188 -21.672 -15.469 1 97.62 40 ASN B N 1
ATOM 1392 C CA . ASN B 1 40 ? -10.695 -23.031 -15.32 1 97.62 40 ASN B CA 1
ATOM 1393 C C . ASN B 1 40 ? -10.977 -23.672 -16.672 1 97.62 40 ASN B C 1
ATOM 1395 O O . ASN B 1 40 ? -11.945 -23.312 -17.344 1 97.62 40 ASN B O 1
ATOM 1399 N N . LYS B 1 41 ? -10.133 -24.594 -16.984 1 94.69 41 LYS B N 1
ATOM 1400 C CA . LYS B 1 41 ? -10.297 -25.281 -18.25 1 94.69 41 LYS B CA 1
ATOM 1401 C C . LYS B 1 41 ? -11.008 -26.625 -18.062 1 94.69 41 LYS B C 1
ATOM 1403 O O . LYS B 1 41 ? -11.258 -27.344 -19.047 1 94.69 41 LYS B O 1
ATOM 1408 N N . SER B 1 42 ? -11.211 -26.891 -16.859 1 93 42 SER B N 1
ATOM 1409 C CA . SER B 1 42 ? -11.891 -28.141 -16.562 1 93 42 SER B CA 1
ATOM 1410 C C . SER B 1 42 ? -13.398 -28.016 -16.766 1 93 42 SER B C 1
ATOM 1412 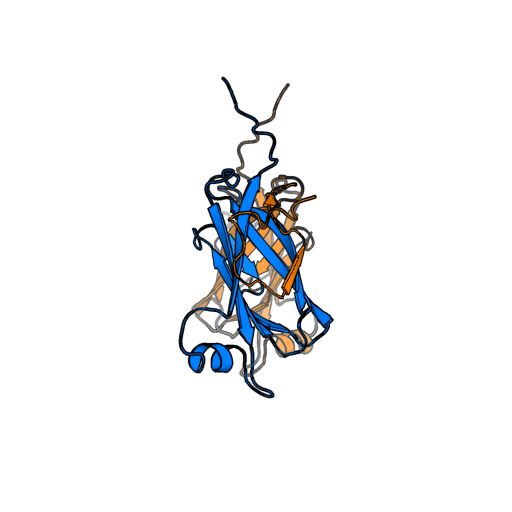O O . SER B 1 42 ? -13.914 -26.922 -16.953 1 93 42 SER B O 1
ATOM 1414 N N . ARG B 1 43 ? -14.148 -29.109 -16.656 1 90.69 43 ARG B N 1
ATOM 1415 C CA . ARG B 1 43 ? -15.586 -29.141 -16.891 1 90.69 43 ARG B CA 1
ATOM 1416 C C . ARG B 1 43 ? -16.359 -28.953 -15.578 1 90.69 43 ARG B C 1
ATOM 1418 O O . ARG B 1 43 ? -17.578 -28.828 -15.578 1 90.69 43 ARG B O 1
ATOM 1425 N N . SER B 1 44 ? -15.688 -28.906 -14.508 1 93.38 44 SER B N 1
ATOM 1426 C CA . SER B 1 44 ? -16.328 -28.75 -13.211 1 93.38 44 SER B CA 1
ATOM 1427 C C . SER B 1 44 ? -15.867 -27.484 -12.516 1 93.38 44 SER B C 1
ATOM 1429 O O . SER B 1 44 ? -14.812 -26.938 -12.844 1 93.38 44 SER B O 1
ATOM 1431 N N . ARG B 1 45 ? -16.688 -27.062 -11.594 1 96.25 45 ARG B N 1
ATOM 1432 C CA . ARG B 1 45 ? -16.297 -25.938 -10.758 1 96.25 45 ARG B CA 1
ATOM 1433 C C . ARG B 1 45 ? -15.047 -26.25 -9.961 1 96.25 45 ARG B C 1
ATOM 1435 O O . ARG B 1 45 ? -14.906 -27.359 -9.422 1 96.25 45 ARG B O 1
ATOM 1442 N N . GLN B 1 46 ? -14.148 -25.312 -9.945 1 97.31 46 GLN B N 1
ATOM 1443 C CA . GLN B 1 46 ? -12.883 -25.531 -9.25 1 97.31 46 GLN B CA 1
ATOM 1444 C C . GLN B 1 46 ? -12.641 -24.453 -8.203 1 97.31 46 GLN B C 1
ATOM 1446 O O . GLN B 1 46 ? -12.82 -23.266 -8.469 1 97.31 46 GLN B O 1
ATOM 1451 N N . ALA B 1 47 ? -12.305 -24.875 -7 1 97.81 47 ALA B N 1
ATOM 1452 C CA . ALA B 1 47 ? -11.758 -23.969 -5.988 1 97.81 47 ALA B CA 1
ATOM 1453 C C . ALA B 1 47 ? -10.234 -23.922 -6.059 1 97.81 47 ALA B C 1
ATOM 1455 O O . ALA B 1 47 ? -9.586 -24.953 -6.262 1 97.81 47 ALA B O 1
ATOM 1456 N N . PHE B 1 48 ? -9.656 -22.734 -5.922 1 98.06 48 PHE B N 1
ATOM 1457 C CA . PHE B 1 48 ? -8.203 -22.641 -5.965 1 98.06 48 PHE B CA 1
ATOM 1458 C C . PHE B 1 48 ? -7.668 -21.969 -4.707 1 98.06 48 PHE B C 1
ATOM 1460 O O . PHE B 1 48 ? -8.398 -21.25 -4.016 1 98.06 48 PHE B O 1
ATOM 1467 N N . LYS B 1 49 ? -6.387 -22.219 -4.395 1 97.81 49 LYS B N 1
ATOM 1468 C CA . LYS B 1 49 ? -5.559 -21.547 -3.389 1 97.81 49 LYS B CA 1
ATOM 1469 C C . LYS B 1 49 ? -4.172 -21.234 -3.939 1 97.81 49 LYS B C 1
ATOM 1471 O O . LYS B 1 49 ? -3.578 -22.047 -4.648 1 97.81 49 LYS B O 1
ATOM 1476 N N . VAL B 1 50 ? -3.73 -20.109 -3.66 1 97.5 50 VAL B N 1
ATOM 1477 C CA . VAL B 1 50 ? -2.359 -19.719 -3.977 1 97.5 50 VAL B CA 1
ATOM 1478 C C . VAL B 1 50 ? -1.562 -19.531 -2.686 1 97.5 50 VAL B C 1
ATOM 1480 O O . VAL B 1 50 ? -1.998 -18.828 -1.772 1 97.5 50 VAL B O 1
ATOM 1483 N N . LYS B 1 51 ? -0.427 -20.203 -2.619 1 95.81 51 LYS B N 1
ATOM 1484 C CA . LYS B 1 51 ? 0.45 -20.141 -1.454 1 95.81 51 LYS B CA 1
ATOM 1485 C C . LYS B 1 51 ? 1.861 -19.719 -1.852 1 95.81 51 LYS B C 1
ATOM 1487 O O . LYS B 1 51 ? 2.262 -19.875 -3.006 1 95.81 51 LYS B O 1
ATOM 1492 N N . CYS B 1 52 ? 2.598 -19.141 -0.869 1 94.75 52 CYS B N 1
ATOM 1493 C CA . CYS B 1 52 ? 3.977 -18.719 -1.086 1 94.75 52 CYS B CA 1
ATOM 1494 C C . CYS B 1 52 ? 4.859 -19.109 0.09 1 94.75 52 CYS B C 1
ATOM 1496 O O . CYS B 1 52 ? 4.379 -19.25 1.214 1 94.75 52 CYS B O 1
ATOM 1498 N N . THR B 1 53 ? 6.168 -19.312 -0.303 1 92.25 53 THR B N 1
ATOM 1499 C CA . THR B 1 53 ? 7.141 -19.703 0.707 1 92.25 53 THR B CA 1
ATOM 1500 C C . THR B 1 53 ? 7.387 -18.562 1.699 1 92.25 53 THR B C 1
ATOM 1502 O O . THR B 1 53 ? 7.844 -18.797 2.818 1 92.25 53 THR B O 1
ATOM 1505 N N . ARG B 1 54 ? 7.133 -17.328 1.31 1 90.75 54 ARG B N 1
ATOM 1506 C CA . ARG B 1 54 ? 7.441 -16.172 2.148 1 90.75 54 ARG B CA 1
ATOM 1507 C C . ARG B 1 54 ? 6.273 -15.203 2.184 1 90.75 54 ARG B C 1
ATOM 1509 O O . ARG B 1 54 ? 6.285 -14.188 1.486 1 90.75 54 ARG B O 1
ATOM 1516 N N . ASN B 1 55 ? 5.379 -15.5 3.008 1 89.44 55 ASN B N 1
ATOM 1517 C CA . ASN B 1 55 ? 4.176 -14.688 3.125 1 89.44 55 ASN B CA 1
ATOM 1518 C C . ASN B 1 55 ? 4.473 -13.344 3.781 1 89.44 55 ASN B C 1
ATOM 1520 O O . ASN B 1 55 ? 3.654 -12.422 3.725 1 89.44 55 ASN B O 1
ATOM 1524 N N . ASP B 1 56 ? 5.641 -13.289 4.367 1 88 56 ASP B N 1
ATOM 1525 C CA . ASP B 1 56 ? 6.043 -12.023 4.965 1 88 56 ASP B CA 1
ATOM 1526 C C . ASP B 1 56 ? 6.48 -11.023 3.896 1 88 56 ASP B C 1
ATOM 1528 O O . ASP B 1 56 ? 6.43 -9.812 4.113 1 88 56 ASP B O 1
ATOM 1532 N N . LEU B 1 57 ? 6.926 -11.477 2.727 1 85.88 57 LEU B N 1
ATOM 1533 C CA . LEU B 1 57 ? 7.449 -10.609 1.677 1 85.88 57 LEU B CA 1
ATOM 1534 C C . LEU B 1 57 ? 6.426 -10.414 0.566 1 85.88 57 LEU B C 1
ATOM 1536 O O . LEU B 1 57 ? 6.422 -9.383 -0.113 1 85.88 57 LEU B O 1
ATOM 1540 N N . PHE B 1 58 ? 5.527 -11.391 0.386 1 91.38 58 PHE B N 1
ATOM 1541 C CA . PHE B 1 58 ? 4.613 -11.359 -0.751 1 91.38 58 PHE B CA 1
ATOM 1542 C C . PHE B 1 58 ? 3.166 -11.305 -0.28 1 91.38 58 PHE B C 1
ATOM 1544 O O . PHE B 1 58 ? 2.783 -12.008 0.656 1 91.38 58 PHE B O 1
ATOM 1551 N N . ARG B 1 59 ? 2.467 -10.375 -0.981 1 93.75 59 ARG B N 1
ATOM 1552 C CA . ARG B 1 59 ? 1.015 -10.352 -0.826 1 93.75 59 ARG B CA 1
ATOM 1553 C C . ARG B 1 59 ? 0.32 -10.875 -2.078 1 93.75 59 ARG B C 1
ATOM 15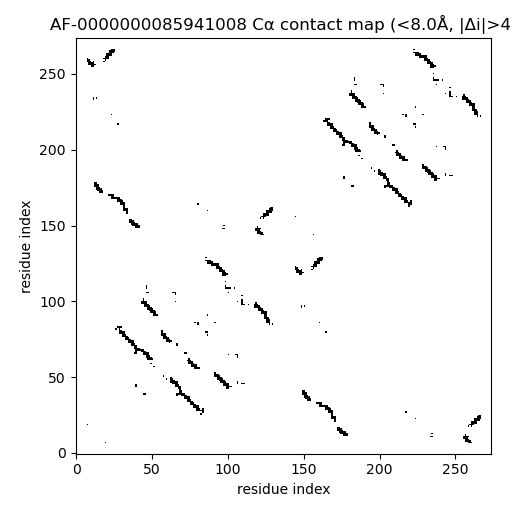55 O O . ARG B 1 59 ? 0.68 -10.508 -3.195 1 93.75 59 ARG B O 1
ATOM 1562 N N . ILE B 1 60 ? -0.614 -11.742 -1.895 1 96.44 60 ILE B N 1
ATOM 1563 C CA . ILE B 1 60 ? -1.329 -12.375 -3 1 96.44 60 ILE B CA 1
ATOM 1564 C C . ILE B 1 60 ? -2.799 -11.961 -2.967 1 96.44 60 ILE B C 1
ATOM 1566 O O . ILE B 1 60 ? -3.473 -12.125 -1.945 1 96.44 60 ILE B O 1
ATOM 1570 N N . ARG B 1 61 ? -3.277 -11.406 -4.223 1 96.25 61 ARG B N 1
ATOM 1571 C CA . ARG B 1 61 ? -4.668 -10.969 -4.266 1 96.25 61 ARG B CA 1
ATOM 1572 C C . ARG B 1 61 ? -5.305 -11.297 -5.613 1 96.25 61 ARG B C 1
ATOM 1574 O O . ARG B 1 61 ? -4.898 -10.758 -6.645 1 96.25 61 ARG B O 1
ATOM 1581 N N . PRO B 1 62 ? -6.41 -12.18 -5.59 1 96.81 62 PRO B N 1
ATOM 1582 C CA . PRO B 1 62 ? -6.898 -13.008 -4.484 1 96.81 62 PRO B CA 1
ATOM 1583 C C . PRO B 1 62 ? -6.059 -14.258 -4.27 1 96.81 62 PRO B C 1
ATOM 1585 O O . PRO B 1 62 ? -5.473 -14.789 -5.219 1 96.81 62 PRO B O 1
ATOM 1588 N N . SER B 1 63 ? -6.031 -14.742 -3.057 1 97.5 63 SER B N 1
ATOM 1589 C CA . SER B 1 63 ? -5.273 -15.953 -2.76 1 97.5 63 SER B CA 1
ATOM 1590 C C . SER B 1 63 ? -6.156 -17.188 -2.85 1 97.5 63 SER B C 1
ATOM 1592 O O . SER B 1 63 ? -5.652 -18.312 -2.914 1 97.5 63 SER B O 1
ATOM 1594 N N . THR B 1 64 ? -7.484 -16.891 -2.799 1 97.19 64 THR B N 1
ATOM 1595 C CA . THR B 1 64 ? -8.445 -17.969 -2.926 1 97.19 64 THR B CA 1
ATOM 1596 C C . THR B 1 64 ? -9.633 -17.547 -3.783 1 97.19 64 THR B C 1
ATOM 1598 O O . THR B 1 64 ? -9.898 -16.359 -3.945 1 97.19 64 THR B O 1
ATOM 1601 N N . GLY B 1 65 ? -10.305 -18.625 -4.352 1 97.19 65 GLY B N 1
ATOM 1602 C CA . GLY B 1 65 ? -11.5 -18.344 -5.133 1 97.19 65 GLY B CA 1
ATOM 1603 C C . GLY B 1 65 ? -12.094 -19.578 -5.785 1 97.19 65 GLY B C 1
ATOM 1604 O O . GLY B 1 65 ? -11.578 -20.688 -5.605 1 97.19 65 GLY B O 1
ATOM 1605 N N . ILE B 1 66 ? -13.266 -19.344 -6.441 1 97.44 66 ILE B N 1
ATOM 1606 C CA . ILE B 1 66 ? -13.938 -20.391 -7.199 1 97.44 66 ILE B CA 1
ATOM 1607 C C . ILE B 1 66 ? -14.078 -19.969 -8.656 1 97.44 66 ILE B C 1
ATOM 1609 O O . ILE B 1 66 ? -14.406 -18.812 -8.945 1 97.44 66 ILE B O 1
ATOM 1613 N N . LEU B 1 67 ? -13.734 -20.875 -9.484 1 97.31 67 LEU B N 1
ATOM 1614 C CA . LEU B 1 67 ? -13.852 -20.641 -10.922 1 97.31 67 LEU B CA 1
ATOM 1615 C C . LEU B 1 67 ? -14.82 -21.625 -11.562 1 97.31 67 LEU B C 1
ATOM 1617 O O . LEU B 1 67 ? -14.711 -22.828 -11.352 1 97.31 67 LEU B O 1
ATOM 1621 N N . ARG B 1 68 ? -15.773 -21.031 -12.289 1 95.88 68 ARG B N 1
ATOM 1622 C CA . ARG B 1 68 ? -16.609 -21.859 -13.141 1 95.88 68 ARG B CA 1
ATOM 1623 C C . ARG B 1 68 ? -15.883 -22.203 -14.445 1 95.88 68 ARG B C 1
ATOM 1625 O O . ARG B 1 68 ? -14.836 -21.625 -14.75 1 95.88 68 ARG B O 1
ATOM 1632 N N . TYR B 1 69 ? -16.562 -23.188 -15.125 1 94.12 69 TYR B N 1
ATOM 1633 C CA . TYR B 1 69 ? -15.977 -23.578 -16.406 1 94.12 69 TYR B CA 1
ATOM 1634 C C . TYR B 1 69 ? -15.734 -22.375 -17.297 1 94.12 69 TYR B C 1
ATOM 1636 O O . TYR B 1 69 ? -16.625 -21.547 -17.469 1 94.12 69 TYR B O 1
ATOM 1644 N N . GLY B 1 70 ? -14.492 -22.266 -17.797 1 95.5 70 GLY B N 1
ATOM 1645 C CA . GLY B 1 70 ? -14.148 -21.203 -18.734 1 95.5 70 GLY B CA 1
ATOM 1646 C C . GLY B 1 70 ? -13.891 -19.875 -18.062 1 95.5 70 GLY B C 1
ATOM 1647 O O . GLY B 1 70 ? -13.445 -18.922 -18.703 1 95.5 70 GLY B O 1
ATOM 1648 N N . GLN B 1 71 ? -14.156 -19.688 -16.812 1 96.56 71 GLN B N 1
ATOM 1649 C CA . GLN B 1 71 ? -13.977 -18.438 -16.078 1 96.56 71 GLN B CA 1
ATOM 1650 C C . GLN B 1 71 ? -12.508 -18.188 -15.758 1 96.56 71 GLN B C 1
ATOM 1652 O O . GLN B 1 71 ? -11.758 -19.141 -15.492 1 96.56 71 GLN B O 1
ATOM 1657 N N . SER B 1 72 ? -12.102 -16.969 -15.789 1 97.69 72 SER B N 1
ATOM 1658 C CA . SER B 1 72 ? -10.734 -16.578 -15.453 1 97.69 72 SER B CA 1
ATOM 1659 C C . SER B 1 72 ? -10.711 -15.609 -14.281 1 97.69 72 SER B C 1
ATOM 1661 O O . SER B 1 72 ? -11.695 -14.922 -14.008 1 97.69 72 SER B O 1
ATOM 1663 N N . VAL B 1 73 ? -9.656 -15.586 -13.555 1 96.62 73 VAL B N 1
ATOM 1664 C CA . VAL B 1 73 ? -9.375 -14.617 -12.5 1 96.62 73 VAL B CA 1
ATOM 1665 C C . VAL B 1 73 ? -7.945 -14.102 -12.633 1 96.62 73 VAL B C 1
ATOM 1667 O O . VAL B 1 73 ? -7.043 -14.852 -13.016 1 96.62 73 VAL B O 1
ATOM 1670 N N . PHE B 1 74 ? -7.746 -12.852 -12.414 1 96.38 74 PHE B N 1
ATOM 1671 C CA . PHE B 1 74 ? -6.414 -12.258 -12.367 1 96.38 74 PHE B CA 1
ATOM 1672 C C . PHE B 1 74 ? -5.902 -12.188 -10.938 1 96.38 74 PHE B C 1
ATOM 1674 O O . PHE B 1 74 ? -6.535 -11.578 -10.07 1 96.38 74 PHE B O 1
ATOM 1681 N N . ILE B 1 75 ? -4.801 -12.859 -10.734 1 96.62 75 ILE B N 1
ATOM 1682 C CA . ILE B 1 75 ? -4.156 -12.883 -9.43 1 96.62 75 ILE B CA 1
ATOM 1683 C C . ILE B 1 75 ? -2.994 -11.891 -9.414 1 96.62 75 ILE B C 1
ATOM 1685 O O . ILE B 1 75 ? -2.07 -11.992 -10.227 1 96.62 75 ILE B O 1
ATOM 1689 N N . THR B 1 76 ? -2.996 -10.977 -8.547 1 94.25 76 THR B N 1
ATOM 1690 C CA . THR B 1 76 ? -1.916 -10.008 -8.375 1 94.25 76 THR B CA 1
ATOM 1691 C C . THR B 1 76 ? -1.004 -10.414 -7.223 1 94.25 76 THR B C 1
ATOM 1693 O O . THR B 1 76 ? -1.479 -10.711 -6.125 1 94.25 76 THR B O 1
ATOM 1696 N N . ILE B 1 77 ? 0.224 -10.461 -7.477 1 93.69 77 ILE B N 1
ATOM 1697 C CA . ILE B 1 77 ? 1.248 -10.727 -6.469 1 93.69 77 ILE B CA 1
ATOM 1698 C C . ILE B 1 77 ? 2.072 -9.461 -6.23 1 93.69 77 ILE B C 1
ATOM 1700 O O . ILE B 1 77 ? 2.619 -8.883 -7.172 1 93.69 77 ILE B O 1
ATOM 1704 N N . ILE B 1 78 ? 2.158 -9.078 -4.938 1 89.31 78 ILE B N 1
ATOM 1705 C CA . ILE B 1 78 ? 2.82 -7.832 -4.57 1 89.31 78 ILE B CA 1
ATOM 1706 C C . ILE B 1 78 ? 4.031 -8.133 -3.688 1 89.31 78 ILE B C 1
ATOM 1708 O O . ILE B 1 78 ? 3.891 -8.711 -2.607 1 89.31 78 ILE B O 1
ATOM 1712 N N . TYR B 1 79 ? 5.148 -7.828 -4.156 1 85.88 79 TYR B N 1
ATOM 1713 C CA . TYR B 1 79 ? 6.371 -7.934 -3.367 1 85.88 79 TYR B CA 1
ATOM 1714 C C . TYR B 1 79 ? 6.625 -6.656 -2.58 1 85.88 79 TYR B C 1
ATOM 1716 O O . TYR B 1 79 ? 6.703 -5.57 -3.158 1 85.88 79 TYR B O 1
ATOM 1724 N N . ARG B 1 80 ? 6.758 -6.84 -1.346 1 80.31 80 ARG B N 1
ATOM 1725 C CA . ARG B 1 80 ? 7.062 -5.703 -0.486 1 80.31 80 ARG B CA 1
ATOM 1726 C C . ARG B 1 80 ? 8.57 -5.508 -0.349 1 80.31 80 ARG B C 1
ATOM 1728 O O . ARG B 1 80 ? 9.258 -6.34 0.25 1 80.31 80 ARG B O 1
ATOM 1735 N N . CYS B 1 81 ? 9.156 -4.527 -1.002 1 71.75 81 CYS B N 1
ATOM 1736 C CA . CYS B 1 81 ? 10.586 -4.258 -0.987 1 71.75 81 CYS B CA 1
ATOM 1737 C C . CYS B 1 81 ? 11.031 -3.762 0.383 1 71.75 81 CYS B C 1
ATOM 1739 O O . CYS B 1 81 ? 10.836 -2.594 0.722 1 71.75 81 CYS B O 1
ATOM 1741 N N . LEU B 1 82 ? 11.398 -4.762 1.121 1 63.69 82 LEU B N 1
ATOM 1742 C CA . LEU B 1 82 ? 12.031 -4.371 2.379 1 63.69 82 LEU B CA 1
ATOM 1743 C C . LEU B 1 82 ? 13.484 -3.979 2.16 1 63.69 82 LEU B C 1
ATOM 1745 O O . LEU B 1 82 ? 14.203 -4.625 1.394 1 63.69 82 LEU B O 1
ATOM 1749 N N . ASP B 1 83 ? 13.883 -2.811 2.691 1 61.53 83 ASP B N 1
ATOM 1750 C CA . ASP B 1 83 ? 15.234 -2.262 2.576 1 61.53 83 ASP B CA 1
ATOM 1751 C C . ASP B 1 83 ? 15.648 -2.125 1.112 1 61.53 83 ASP B C 1
ATOM 1753 O O . ASP B 1 83 ? 16.812 -2.357 0.766 1 61.53 83 ASP B O 1
ATOM 1757 N N . ASN B 1 84 ? 14.727 -1.943 0.239 1 60.25 84 ASN B N 1
ATOM 1758 C CA . ASN B 1 84 ? 14.922 -1.71 -1.188 1 60.25 84 ASN B CA 1
ATOM 1759 C C . ASN B 1 84 ? 15.492 -2.943 -1.886 1 60.25 84 ASN B C 1
ATOM 1761 O O . ASN B 1 84 ? 16.281 -2.822 -2.816 1 60.25 84 ASN B O 1
ATOM 1765 N N . GLN B 1 85 ? 15.164 -3.979 -1.247 1 66.5 85 GLN B N 1
ATOM 1766 C CA . GLN B 1 85 ? 15.625 -5.207 -1.886 1 66.5 85 GLN B CA 1
ATOM 1767 C C . GLN B 1 85 ? 14.555 -5.773 -2.824 1 66.5 85 GLN B C 1
ATOM 1769 O O . GLN B 1 85 ? 13.359 -5.547 -2.623 1 66.5 85 GLN B O 1
ATOM 1774 N N . ILE B 1 86 ? 15.125 -6.156 -3.965 1 66.5 86 ILE B N 1
ATOM 1775 C CA . ILE B 1 86 ? 14.297 -6.867 -4.934 1 66.5 86 ILE B CA 1
ATOM 1776 C C . ILE B 1 86 ? 14.273 -8.359 -4.594 1 66.5 86 ILE B C 1
ATOM 1778 O O . ILE B 1 86 ? 15.164 -8.859 -3.902 1 66.5 86 ILE B O 1
ATOM 1782 N N . PRO B 1 87 ? 13.117 -8.953 -4.988 1 69.62 87 PRO B N 1
ATOM 1783 C CA . PRO B 1 87 ? 13.078 -10.391 -4.684 1 69.62 87 PRO B CA 1
ATOM 1784 C C . PRO B 1 87 ? 14.219 -11.164 -5.336 1 69.62 87 PRO B C 1
ATOM 1786 O O . PRO B 1 87 ? 14.555 -10.922 -6.496 1 69.62 87 PRO B O 1
ATOM 1789 N N . GLU B 1 88 ? 14.797 -11.938 -4.484 1 73.19 88 GLU B N 1
ATOM 1790 C CA . GLU B 1 88 ? 15.875 -12.766 -5 1 73.19 88 GLU B CA 1
ATOM 1791 C C . GLU B 1 88 ? 15.344 -13.859 -5.918 1 73.19 88 GLU B C 1
ATOM 1793 O O . GLU B 1 88 ? 14.32 -14.477 -5.629 1 73.19 88 GLU B O 1
ATOM 1798 N N . SER B 1 89 ? 16 -13.961 -7.023 1 76.31 89 SER B N 1
ATOM 1799 C CA . SER B 1 89 ? 15.609 -14.992 -7.977 1 76.31 89 SER B CA 1
ATOM 1800 C C . SER B 1 89 ? 15.789 -16.391 -7.387 1 76.31 89 SER B C 1
ATOM 1802 O O . SER B 1 89 ? 16.781 -16.656 -6.715 1 76.31 89 SER B O 1
ATOM 1804 N N . ASP B 1 90 ? 14.797 -17.219 -7.641 1 77.38 90 ASP B N 1
ATOM 1805 C CA . ASP B 1 90 ? 14.797 -18.656 -7.418 1 77.38 90 ASP B CA 1
ATOM 1806 C C . ASP B 1 90 ? 14.852 -18.984 -5.93 1 77.38 90 ASP B C 1
ATOM 1808 O O . ASP B 1 90 ? 15.266 -20.078 -5.543 1 77.38 90 ASP B O 1
ATOM 1812 N N . ARG B 1 91 ? 14.641 -18.016 -5.074 1 85.69 91 ARG B N 1
ATOM 1813 C CA . ARG B 1 91 ? 14.617 -18.297 -3.639 1 85.69 91 ARG B CA 1
ATOM 1814 C C . ARG B 1 91 ? 13.188 -18.469 -3.137 1 85.69 91 ARG B C 1
ATOM 1816 O O . ARG B 1 91 ? 12.969 -19.078 -2.086 1 85.69 91 ARG B O 1
ATOM 1823 N N . HIS B 1 92 ? 12.344 -17.953 -3.951 1 87.94 92 HIS B N 1
ATOM 1824 C CA . HIS B 1 92 ? 10.953 -17.969 -3.52 1 87.94 92 HIS B CA 1
ATOM 1825 C C . HIS B 1 92 ? 10.078 -18.734 -4.504 1 87.94 92 HIS B C 1
ATOM 1827 O O . HIS B 1 92 ? 10.352 -18.75 -5.707 1 87.94 92 HIS B O 1
ATOM 1833 N N . HIS B 1 93 ? 9.023 -19.422 -3.926 1 92.31 93 HIS B N 1
ATOM 1834 C CA . HIS B 1 93 ? 8.117 -20.25 -4.723 1 92.31 93 HIS B CA 1
ATOM 1835 C C . HIS B 1 93 ? 6.664 -19.953 -4.383 1 92.31 93 HIS B C 1
ATOM 1837 O O . HIS B 1 93 ? 6.328 -19.703 -3.225 1 92.31 93 HIS B O 1
ATOM 1843 N N . PHE B 1 94 ? 5.887 -20.062 -5.449 1 94.38 94 PHE B N 1
ATOM 1844 C CA . PHE B 1 94 ? 4.441 -20.031 -5.285 1 94.38 94 PHE B CA 1
ATOM 1845 C C . PHE B 1 94 ? 3.82 -21.359 -5.68 1 94.38 94 PHE B C 1
ATOM 1847 O O . PHE B 1 94 ? 4.227 -21.969 -6.672 1 94.38 94 PHE B O 1
ATOM 1854 N N . GLY B 1 95 ? 2.863 -21.812 -4.898 1 96.12 95 GLY B N 1
ATOM 1855 C CA . GLY B 1 95 ? 2.057 -22.984 -5.219 1 96.12 95 GLY B CA 1
ATOM 1856 C C . GLY B 1 95 ? 0.6 -22.641 -5.473 1 96.12 95 GLY B C 1
ATOM 1857 O O . GLY B 1 95 ? -0.037 -21.969 -4.668 1 96.12 95 GLY B O 1
ATOM 1858 N N . ILE B 1 96 ? 0.132 -23.125 -6.621 1 97.31 96 ILE B N 1
ATOM 1859 C CA . ILE B 1 96 ? -1.282 -23 -6.957 1 97.31 96 ILE B CA 1
ATOM 1860 C C . ILE B 1 96 ? -1.95 -24.375 -6.879 1 97.31 96 ILE B C 1
ATOM 1862 O O . ILE B 1 96 ? -1.539 -25.312 -7.562 1 97.31 96 ILE B O 1
ATOM 1866 N N . TYR B 1 97 ? -2.98 -24.391 -6.074 1 97.12 97 TYR B N 1
ATOM 1867 C CA . TYR B 1 97 ? -3.697 -25.641 -5.852 1 97.12 97 TYR B CA 1
ATOM 1868 C C . TYR B 1 97 ? -5.16 -25.516 -6.258 1 97.12 97 TYR B C 1
ATOM 1870 O O . TYR B 1 97 ? -5.754 -24.438 -6.137 1 97.12 97 TYR B O 1
ATOM 1878 N N . HIS B 1 98 ? -5.688 -26.609 -6.719 1 97.38 98 HIS B N 1
ATOM 1879 C CA . HIS B 1 98 ? -7.117 -26.562 -6.992 1 97.38 98 HIS B CA 1
ATOM 1880 C C . HIS B 1 98 ? -7.789 -27.891 -6.637 1 97.38 98 HIS B C 1
ATOM 1882 O O . HIS B 1 98 ? -7.137 -28.938 -6.602 1 97.38 98 HIS B O 1
ATOM 1888 N N . ILE B 1 99 ? -9.055 -27.828 -6.301 1 96.88 99 ILE B N 1
ATOM 1889 C CA . ILE B 1 99 ? -9.938 -28.953 -6.027 1 96.88 99 ILE B CA 1
ATOM 1890 C C . ILE B 1 99 ? -11.305 -28.703 -6.664 1 96.88 99 ILE B C 1
ATOM 1892 O O . ILE B 1 99 ? -11.703 -27.562 -6.875 1 96.88 99 ILE B O 1
ATOM 1896 N N . PRO B 1 100 ? -12.023 -29.812 -6.98 1 95.44 100 PRO B N 1
ATOM 1897 C CA . PRO B 1 100 ? -13.406 -29.625 -7.426 1 95.44 100 PRO B CA 1
ATOM 1898 C C . PRO B 1 100 ? -14.297 -29.047 -6.336 1 95.44 100 PRO B C 1
ATOM 1900 O O . PRO B 1 100 ? -14.156 -29.391 -5.16 1 95.44 100 PRO B O 1
ATOM 1903 N N . ALA B 1 101 ? -15.047 -28.047 -6.742 1 95.38 101 ALA B N 1
ATOM 1904 C CA . ALA B 1 101 ? -15.969 -27.422 -5.801 1 95.38 101 ALA B CA 1
ATOM 1905 C C . ALA B 1 101 ? -17.406 -27.812 -6.094 1 95.38 101 ALA B C 1
ATOM 1907 O O . ALA B 1 101 ? -17.891 -27.641 -7.215 1 95.38 101 ALA B O 1
ATOM 1908 N N . PRO B 1 102 ? -18.109 -28.391 -5.113 1 90.12 102 PRO B N 1
ATOM 1909 C CA . PRO B 1 102 ? -19.516 -28.703 -5.32 1 90.12 102 PRO B CA 1
ATOM 1910 C C . PRO B 1 102 ? -20.344 -27.469 -5.66 1 90.12 102 PRO B C 1
ATOM 1912 O O . PRO B 1 102 ? -20 -26.344 -5.262 1 90.12 102 PRO B O 1
ATOM 1915 N N . ASP B 1 103 ? -21.453 -27.734 -6.391 1 89.81 103 ASP B N 1
ATOM 1916 C CA . ASP B 1 103 ? -22.344 -26.641 -6.758 1 89.81 103 ASP B CA 1
ATOM 1917 C C . ASP B 1 103 ? -22.891 -25.938 -5.52 1 89.81 103 ASP B C 1
ATOM 1919 O O . ASP B 1 103 ? -23.344 -26.594 -4.582 1 89.81 103 ASP B O 1
ATOM 1923 N N . GLY B 1 104 ? -22.719 -24.625 -5.5 1 88.44 104 GLY B N 1
ATOM 1924 C CA . GLY B 1 104 ? -23.312 -23.859 -4.418 1 88.44 104 GLY B CA 1
ATOM 1925 C C . GLY B 1 104 ? -22.375 -23.672 -3.24 1 88.44 104 GLY B C 1
ATOM 1926 O O . GLY B 1 104 ? -22.672 -22.906 -2.312 1 88.44 104 GLY B O 1
ATOM 1927 N N . SER B 1 105 ? -21.281 -24.375 -3.189 1 90.62 105 SER B N 1
ATOM 1928 C CA . SER B 1 105 ? -20.344 -24.281 -2.064 1 90.62 105 SER B CA 1
ATOM 1929 C C . SER B 1 105 ? -19.547 -22.984 -2.121 1 90.62 105 SER B C 1
ATOM 1931 O O . SER B 1 105 ? -19.281 -22.469 -3.205 1 90.62 105 SER B O 1
ATOM 1933 N N . SER B 1 106 ? -19.266 -22.516 -0.949 1 93.44 106 SER B N 1
ATOM 1934 C CA . SER B 1 106 ? -18.297 -21.438 -0.864 1 93.44 106 SER B CA 1
ATOM 1935 C C . SER B 1 106 ? -16.875 -21.969 -1.009 1 93.44 106 SER B C 1
ATOM 1937 O O . SER B 1 106 ? -16.641 -23.172 -0.923 1 93.44 106 SER B O 1
ATOM 1939 N N . CYS B 1 107 ? -15.977 -21.047 -1.244 1 93.31 107 CYS B N 1
ATOM 1940 C CA . CYS B 1 107 ? -14.57 -21.438 -1.333 1 93.31 107 CYS B CA 1
ATOM 1941 C C . CYS B 1 107 ? -14.102 -22.094 -0.043 1 93.31 107 CYS B C 1
ATOM 1943 O O . CYS B 1 107 ? -13.523 -23.172 -0.073 1 93.31 107 CYS B O 1
ATOM 1945 N N . ALA B 1 108 ? -14.414 -21.438 1.068 1 93.56 108 ALA B N 1
ATOM 1946 C CA . ALA B 1 108 ? -14.023 -21.984 2.367 1 93.56 108 ALA B CA 1
ATOM 1947 C C . ALA B 1 108 ? -14.656 -23.359 2.602 1 93.56 108 ALA B C 1
ATOM 1949 O O . ALA B 1 108 ? -14 -24.266 3.102 1 93.56 108 ALA B O 1
ATOM 1950 N N . GLY B 1 109 ? -15.859 -23.484 2.264 1 93.44 109 GLY B N 1
ATOM 1951 C CA . GLY B 1 109 ? -16.562 -24.734 2.414 1 93.44 109 GLY B CA 1
ATOM 1952 C C . GLY B 1 109 ? -15.969 -25.859 1.594 1 93.44 109 GLY B C 1
ATOM 1953 O O . GLY B 1 109 ? -15.828 -26.984 2.078 1 93.44 109 GLY B O 1
ATOM 1954 N N . ALA B 1 110 ? -15.625 -25.562 0.359 1 94.44 110 ALA B N 1
ATOM 1955 C CA . ALA B 1 110 ? -15.055 -26.562 -0.535 1 94.44 110 ALA B CA 1
ATOM 1956 C C . ALA B 1 110 ? -13.766 -27.141 0.042 1 94.44 110 ALA B C 1
ATOM 1958 O O . ALA B 1 110 ? -13.555 -28.359 0.018 1 94.44 110 ALA B O 1
ATOM 1959 N N . TRP B 1 111 ? -12.914 -26.266 0.621 1 94.62 111 TRP B N 1
ATOM 1960 C CA . TRP B 1 111 ? -11.625 -26.719 1.128 1 94.62 111 TRP B CA 1
ATOM 1961 C C . TRP B 1 111 ? -11.781 -27.438 2.459 1 94.62 111 TRP B C 1
ATOM 1963 O O . TRP B 1 111 ? -11.016 -28.359 2.768 1 94.62 111 TRP B O 1
ATOM 1973 N N . THR B 1 112 ? -12.781 -27.078 3.236 1 93 112 THR B N 1
ATOM 1974 C CA . THR B 1 112 ? -13.031 -27.719 4.523 1 93 112 THR B CA 1
ATOM 1975 C C . THR B 1 112 ? -13.555 -29.141 4.332 1 93 112 THR B C 1
ATOM 1977 O O . THR B 1 112 ? -13.203 -30.031 5.094 1 93 112 THR B O 1
ATOM 1980 N N . GLU B 1 113 ? -14.344 -29.328 3.328 1 90.75 113 GLU B N 1
ATOM 1981 C CA . GLU B 1 113 ? -14.992 -30.625 3.096 1 90.75 113 GLU B CA 1
ATOM 1982 C C . GLU B 1 113 ? -14.078 -31.562 2.324 1 90.75 113 GLU B C 1
ATOM 1984 O O . GLU B 1 113 ? -14.328 -32.781 2.275 1 90.75 113 GLU B O 1
ATOM 1989 N N . HIS B 1 114 ? -13.094 -31.031 1.656 1 89.81 114 HIS B N 1
ATOM 1990 C CA . HIS B 1 114 ? -12.195 -31.844 0.854 1 89.81 114 HIS B CA 1
ATOM 1991 C C . HIS B 1 114 ? -11.234 -32.625 1.737 1 89.81 114 HIS B C 1
ATOM 1993 O O . HIS B 1 114 ? -10.562 -32.062 2.594 1 89.81 114 HIS B O 1
ATOM 1999 N N . TYR B 1 115 ? -11.383 -33.938 1.482 1 87.38 115 TYR B N 1
ATOM 2000 C CA . TYR B 1 115 ? -10.484 -34.844 2.205 1 87.38 115 TYR B CA 1
ATOM 2001 C C . TYR B 1 115 ? -9.336 -35.312 1.319 1 87.38 115 TYR B C 1
ATOM 2003 O O . TYR B 1 115 ? -9.539 -35.688 0.164 1 87.38 115 TYR B O 1
ATOM 2011 N N . GLY B 1 116 ? -8.008 -35.031 1.795 1 90.5 116 GLY B N 1
ATOM 2012 C CA . GLY B 1 116 ? -6.852 -35.469 1.035 1 90.5 116 GLY B CA 1
ATOM 2013 C C . GLY B 1 116 ? -6.066 -34.312 0.428 1 90.5 116 GLY B C 1
ATOM 2014 O O . GLY B 1 116 ? -6.312 -33.156 0.749 1 90.5 116 GLY B O 1
ATOM 2015 N N . PRO B 1 117 ? -5.152 -34.719 -0.467 1 93.12 117 PRO B N 1
ATOM 2016 C CA . PRO B 1 117 ? -4.355 -33.719 -1.146 1 93.12 117 PRO B CA 1
ATOM 2017 C C . PRO B 1 117 ? -5.145 -32.969 -2.217 1 93.12 117 PRO B C 1
ATOM 2019 O O . PRO B 1 117 ? -6.176 -33.438 -2.686 1 93.12 117 PRO B O 1
ATOM 2022 N N . PRO B 1 118 ? -4.703 -31.812 -2.578 1 95.31 118 PRO B N 1
ATOM 2023 C CA . PRO B 1 118 ? -5.352 -31.125 -3.701 1 95.31 118 PRO B CA 1
ATOM 2024 C C . PRO B 1 118 ? -5.371 -31.984 -4.969 1 95.31 118 PRO B C 1
ATOM 2026 O O . PRO B 1 118 ? -4.531 -32.875 -5.137 1 95.31 118 PRO B O 1
ATOM 2029 N N . GLN B 1 119 ? -6.391 -31.734 -5.766 1 94.94 119 GLN B N 1
ATOM 2030 C CA . GLN B 1 119 ? -6.484 -32.469 -7.031 1 94.94 119 GLN B CA 1
ATOM 2031 C C . GLN B 1 119 ? -5.328 -32.094 -7.957 1 94.94 119 GLN B C 1
ATOM 2033 O O . GLN B 1 119 ? -4.793 -32.969 -8.656 1 94.94 119 GLN B O 1
ATOM 2038 N N . GLY B 1 120 ? -4.957 -30.891 -8.023 1 96.31 120 GLY B N 1
ATOM 2039 C CA . GLY B 1 120 ? -3.854 -30.438 -8.852 1 96.31 120 GLY B CA 1
ATOM 2040 C C . GLY B 1 120 ? -3.027 -29.344 -8.195 1 96.31 120 GLY B C 1
ATOM 2041 O O . GLY B 1 120 ? -3.5 -28.656 -7.281 1 96.31 120 GLY B O 1
ATOM 2042 N N . GLU B 1 121 ? -1.758 -29.281 -8.703 1 96.25 121 GLU B N 1
ATOM 2043 C CA . GLU B 1 121 ? -0.802 -28.312 -8.164 1 96.25 121 GLU B CA 1
ATOM 2044 C C . GLU B 1 121 ? 0.115 -27.781 -9.258 1 96.25 121 GLU B C 1
ATOM 2046 O O . GLU B 1 121 ? 0.58 -28.531 -10.117 1 96.25 121 GLU B O 1
ATOM 2051 N N . LEU B 1 122 ? 0.32 -26.547 -9.234 1 95.19 122 LEU B N 1
ATOM 2052 C CA . LEU B 1 122 ? 1.311 -25.875 -10.07 1 95.19 122 LEU B CA 1
ATOM 2053 C C . LEU B 1 122 ? 2.277 -25.062 -9.219 1 95.19 122 LEU B C 1
ATOM 2055 O O . LEU B 1 122 ? 1.854 -24.281 -8.352 1 95.19 122 LEU B O 1
ATOM 2059 N N . ARG B 1 123 ? 3.518 -25.359 -9.422 1 93.88 123 ARG B N 1
ATOM 2060 C CA . ARG B 1 123 ? 4.543 -24.625 -8.695 1 93.88 123 ARG B CA 1
ATOM 2061 C C . ARG B 1 123 ? 5.246 -23.625 -9.617 1 93.88 123 ARG B C 1
ATOM 2063 O O . ARG B 1 123 ? 5.66 -23.984 -10.727 1 93.88 123 ARG B O 1
ATOM 2070 N N . LEU B 1 124 ? 5.316 -22.422 -9.133 1 92.12 124 LEU B N 1
ATOM 2071 C CA . LEU B 1 124 ? 5.98 -21.359 -9.891 1 92.12 124 LEU B CA 1
ATOM 2072 C C . LEU B 1 124 ? 7.191 -20.828 -9.133 1 92.12 124 LEU B C 1
ATOM 2074 O O . LEU B 1 124 ? 7.141 -20.672 -7.91 1 92.12 124 LEU B O 1
ATOM 2078 N N . LYS B 1 125 ? 8.25 -20.609 -9.875 1 89.75 125 LYS B N 1
ATOM 2079 C CA . LYS B 1 125 ? 9.422 -19.953 -9.305 1 89.75 125 LYS B CA 1
ATOM 2080 C C . LYS B 1 125 ? 9.398 -18.453 -9.57 1 89.75 125 LYS B C 1
ATOM 2082 O O . LYS B 1 125 ? 8.828 -18 -10.57 1 89.75 125 LYS B O 1
ATOM 2087 N N . VAL B 1 126 ? 10.016 -17.734 -8.664 1 87.44 126 VAL B N 1
ATOM 2088 C CA . VAL B 1 126 ? 10.117 -16.281 -8.828 1 87.44 126 VAL B CA 1
ATOM 2089 C C . VAL B 1 126 ? 11.445 -15.922 -9.492 1 87.44 126 VAL B C 1
ATOM 2091 O O . VAL B 1 126 ? 12.492 -16.484 -9.148 1 87.44 126 VAL B O 1
ATOM 2094 N N . SER B 1 127 ? 11.305 -15.102 -10.453 1 82.75 127 SER B N 1
ATOM 2095 C CA . SER B 1 127 ? 12.484 -14.5 -11.062 1 82.75 127 SER B CA 1
ATOM 2096 C C . SER B 1 127 ? 12.391 -12.977 -11.055 1 82.75 127 SER B C 1
ATOM 2098 O O . SER B 1 127 ? 11.297 -12.414 -11.086 1 82.75 127 SER B O 1
ATOM 2100 N N . SER B 1 128 ? 13.484 -12.258 -10.758 1 75.81 128 SER B N 1
ATOM 2101 C CA . SER B 1 128 ? 13.516 -10.797 -10.758 1 75.81 128 SER B CA 1
ATOM 2102 C C . SER B 1 128 ? 14.414 -10.258 -11.867 1 75.81 128 SER B C 1
ATOM 2104 O O . SER B 1 128 ? 15.477 -10.82 -12.133 1 75.81 128 SER B O 1
ATOM 2106 N N . LEU B 1 129 ? 13.898 -9.398 -12.727 1 65.94 129 LEU B N 1
ATOM 2107 C CA . LEU B 1 129 ? 14.688 -8.742 -13.758 1 65.94 129 LEU B CA 1
ATOM 2108 C C . LEU B 1 129 ? 15.086 -7.336 -13.32 1 65.94 129 LEU B C 1
ATOM 2110 O O . LEU B 1 129 ? 14.422 -6.359 -13.68 1 65.94 129 LEU B O 1
ATOM 2114 N N . PHE B 1 130 ? 15.391 -7.082 -12.156 1 57.72 130 PHE B N 1
ATOM 2115 C CA . PHE B 1 130 ? 15.805 -5.734 -11.797 1 57.72 130 PHE B CA 1
ATOM 2116 C C . PHE B 1 130 ? 17.312 -5.559 -12 1 57.72 130 PHE B C 1
ATOM 2118 O O . PHE B 1 130 ? 18.078 -6.5 -11.797 1 57.72 130 PHE B O 1
ATOM 2125 N N . ALA B 1 131 ? 17.609 -4.57 -12.812 1 48.53 131 ALA B N 1
ATOM 2126 C CA . ALA B 1 131 ? 19.016 -4.23 -13 1 48.53 131 ALA B CA 1
ATOM 2127 C C . ALA B 1 131 ? 19.719 -4.043 -11.664 1 48.53 131 ALA B C 1
ATOM 2129 O O . ALA B 1 131 ? 19.219 -3.332 -10.789 1 48.53 131 ALA B O 1
ATOM 2130 N N . PHE B 1 132 ? 20.297 -5.031 -11.164 1 44.94 132 PHE B N 1
ATOM 2131 C CA . PHE B 1 132 ? 21.234 -4.82 -10.062 1 44.94 132 PHE B CA 1
ATOM 2132 C C . PHE B 1 132 ? 22.031 -3.539 -10.273 1 44.94 132 PHE B C 1
ATOM 2134 O O . PHE B 1 132 ? 22.703 -3.381 -11.297 1 44.94 132 PHE B O 1
ATOM 2141 N N . HIS B 1 133 ? 21.625 -2.281 -9.992 1 41.09 133 HIS B N 1
ATOM 2142 C CA . HIS B 1 133 ? 22.781 -1.396 -9.844 1 41.09 133 HIS B CA 1
ATOM 2143 C C . HIS B 1 133 ? 23.703 -1.88 -8.742 1 41.09 133 HIS B C 1
ATOM 2145 O O . HIS B 1 133 ? 23.359 -1.832 -7.559 1 41.09 133 HIS B O 1
ATOM 2151 N N . GLY B 1 134 ? 24.297 -3.033 -8.711 1 36.31 134 GLY B N 1
ATOM 2152 C CA . GLY B 1 134 ? 25.547 -3.316 -8.016 1 36.31 134 GLY B CA 1
ATOM 2153 C C . GLY B 1 134 ? 26.453 -2.104 -7.887 1 36.31 134 GLY B C 1
ATOM 2154 O O . GLY B 1 134 ? 26.828 -1.49 -8.891 1 36.31 134 GLY B O 1
ATOM 2155 N N . ASN B 1 135 ? 26.281 -1.191 -6.918 1 31.08 135 ASN B N 1
ATOM 2156 C CA . ASN B 1 135 ? 27.516 -0.525 -6.535 1 31.08 135 ASN B CA 1
ATOM 2157 C C . ASN B 1 135 ? 28.656 -1.525 -6.344 1 31.08 135 ASN B C 1
ATOM 2159 O O . ASN B 1 135 ? 28.656 -2.299 -5.383 1 31.08 135 ASN B O 1
ATOM 2163 N N . LYS B 1 136 ? 29.188 -2.184 -7.316 1 27.78 136 LYS B N 1
ATOM 2164 C CA . LYS B 1 136 ? 30.625 -2.375 -7.18 1 27.78 136 LYS B CA 1
ATOM 2165 C C . LYS B 1 136 ? 31.328 -1.064 -6.82 1 27.78 136 LYS B C 1
ATOM 2167 O O . LYS B 1 136 ? 31.469 -0.182 -7.668 1 27.78 136 LYS B O 1
ATOM 2172 N N . ARG B 1 137 ? 31.062 -0.4 -5.734 1 20.12 137 ARG B N 1
ATOM 2173 C CA . ARG B 1 137 ? 32.281 0.208 -5.207 1 20.12 137 ARG B CA 1
ATOM 2174 C C . ARG B 1 137 ? 33.219 -0.851 -4.645 1 20.12 137 ARG B C 1
ATOM 2176 O O . ARG B 1 137 ? 32.781 -1.845 -4.07 1 20.12 137 ARG B O 1
#

Sequence (274 aa):
MVASSSFSERNFQLGAEPRNKLVFAGDVTGEIRVTMKLTNKSRSRQAFKVKCTRNDLFRIRPSTGILRYGQSVFITIIYRCLDNQIPESDRHHFGIYHIPAPDGSSCAGAWTEHYGPPQGELRLKVSSLFAFHGNKRMVASSSFSERNFQLGAEPRNKLVFAGDVTGEIRVTMKLTNKSRSRQAFKVKCTRNDLFRIRPSTGILRYGQSVFITIIYRCLDNQIPESDRHHFGIYHIPAPDGSSCAGAWTEHYGPPQGELRLKVSSLFAFHGNKR

Nearest PDB structures (foldseek):
  1z9l-assembly1_A  TM=8.441E-01  e=8.588E-06  Rattus norvegicus
  6tqr-assembly4_D  TM=8.299E-01  e=9.518E-06  Homo sapiens
  1z9o-assembly1_A  TM=7.935E-01  e=6.640E-06  Rattus norvegicus
  3ikk-assembly1_B  TM=7.998E-01  e=1.002E-05  Homo sapiens
  1msp-assembly1_A  TM=7.086E-01  e=2.282E-05  Ascaris suum

Solvent-accessible surface area (backbone atoms only — not comparable to full-atom values): 15055 Å² total; per-residue (Å²): 132,76,79,73,75,55,92,40,53,46,73,54,63,57,44,54,44,67,66,58,56,47,63,41,58,76,76,55,41,22,37,40,61,38,71,30,40,39,31,26,68,40,91,53,36,32,26,40,40,55,45,58,77,48,65,88,43,41,46,63,44,63,37,60,42,71,30,45,57,72,33,67,50,70,31,36,38,34,36,52,16,62,93,69,41,71,71,59,58,70,75,40,43,35,40,38,34,32,34,78,30,59,90,90,54,49,52,69,52,33,61,70,70,52,82,79,75,67,62,14,29,38,39,30,37,33,37,49,63,64,81,72,79,68,77,79,119,133,79,81,72,74,54,92,41,53,45,73,54,60,56,43,54,43,66,67,56,55,45,64,41,58,76,76,53,40,22,38,41,59,40,71,31,39,39,29,26,70,39,92,51,35,31,27,41,40,55,47,59,77,46,65,88,44,40,44,62,44,63,35,60,42,70,30,46,59,73,32,68,48,70,32,36,37,34,37,54,17,60,93,69,39,71,70,59,58,71,74,40,44,35,40,38,34,32,36,76,30,58,90,89,54,48,51,70,52,35,62,69,71,52,81,77,76,67,61,15,29,39,37,30,38,34,36,51,62,64,80,72,78,67,76,80,118

Organism: Parascaris univalens (NCBI:txid6257)

Secondary structure (DSSP, 8-state):
------TTEES--EEEESSSEEEE-S--EEEEEEEEEEEE-SSS-EEEEEEES-TTTEEEESSEEEE-TT-EEEEEEEEEEGGGPPPPTTT-EEEEEEEE--TT--HHHHHHH--SS-SEEEEEEEEE---------/------TTEES--EEEESSSEEEE-S--EEEEEEEEEEEE-SSS-EEEEEEES-TTTEEEESSEEEE-TT-EEEEEEEEEEGGGPPPPTTT-EEEEEEEE--TT--HHHHHHH--SS-SEEEEEEEEE---------

InterPro domains:
  IPR000535 Major sperm protein (MSP) domain [PF00635] (16-106)
  IPR000535 Major sperm protein (MSP) domain [PS50202] (13-129)
  IPR008962 PapD-like superfamily [SSF49354] (6-129)
  IPR013783 Immunoglobulin-like fold [G3DSA:2.60.40.10] (7-129)

pLDDT: mean 83.32, std 18.57, range [20.09, 98.12]

=== Feature glossary ===
Annotated list of the representations used here:

Nearest PDB structures. The Foldseek neighbor list gives the closest experimentally determined structures in the PDB, ranked by structural alignment. TM-score near 1 means near-identical fold; near 0.3 means only rough topology match. This is how one finds what a novel AlphaFold prediction most resembles in the solved-structure universe.

Foldseek 3Di. Foldseek's 3Di representation compresses backbone geometry into a per-residue letter drawn from a learned twenty-state alphabet. It captures the tertiary interaction pattern around each residue — which residues are packed against it in space, regardless of where they are in sequence.

Radius of gyration, Cα contacts, bounding box. Radius of gyration (Rg) is the root-mean-square distance of Cα atoms from their centroid — a single number for overall size and compactness. A globular domain of N residues has Rg ≈ 2.2·N^0.38 Å; an extended or disordered chain has a much larger Rg. The Cα contact count is the number of residue pairs whose Cα atoms are within 8 Å and are more than four positions apart in sequence — a standard proxy for tertiary packing density. The bounding box is the smallest axis-aligned box enclosing all Cα atoms.

InterPro / GO / CATH / organism. The annotation block draws on four external resources. InterPro: which protein families and domains the sequence belongs to. GO: standardized terms for what the protein does, what process it participates in, and where in the cell it acts. CATH: which structural fold it has in the CATH hierarchy. Organism: the species of origin.

mmCIF coordinates. The mmCIF block holds the 3D Cartesian coordinates of each backbone atom (N, Cα, C, O) in ångströms. mmCIF is the PDB's canonical archive format — a tagged-loop text representation of the atomic model.

pLDDT. pLDDT is the predicted lDDT-Cα score: AlphaFold's confidence that the local environment of each residue (all inter-atomic distances within 15 Å) is correctly placed. It is a per-residue number between 0 and 100, with higher meaning more reliable.

Backbone torsions (φ/ψ). φ (phi) and ψ (psi) are the two rotatable backbone dihedrals per residue: φ is the C(i-1)–N–Cα–C torsion, ψ is the N–Cα–C–N(i+1) torsion, both in degrees on (−180°, 180°]. α-helical residues cluster near (−60°, −45°); β-strand residues near (−120°, +130°). A Ramachandran plot is simply a scatter of (φ, ψ) for every residue.

B-factor. For experimental (PDB) structures, the B-factor (temperature factor) quantifies the positional spread of each atom in the crystal — a combination of thermal vibration and static disorder — in units of Å². High B-factors mark flexible loops or poorly resolved regions; low B-factors mark the rigid, well-ordered core.

Secondary structure (3-state, P-SEA). SS3 is a coarse helix/strand/coil call (letters a/b/c) made by the P-SEA algorithm from inter-Cα distances and dihedrals. It is less detailed than DSSP but needs only Cα positions.

Predicted aligned error. Predicted aligned error is AlphaFold's pairwise confidence. Unlike pLDDT (per-residue), PAE is per-residue-pair and captures whether two parts of the structure are correctly placed relative to each other. Units are ångströms of expected positional error.

Solvent-accessible surface area. Solvent-accessible surface area (SASA) is the area in Å² traced out by the centre of a 1.4 Å probe sphere (a water molecule) rolled over the protein's van der Waals surface (Shrake–Rupley / Lee–Richards construction). Buried residues have near-zero SASA; fully exposed residues can exceed 200 Å². The total SASA scales roughly with the number of surface residues.

Secondary structure (8-state, DSSP). The SS8 string is DSSP's per-residue secondary-structure call. α-helix (H) means an i→i+4 H-bond ladder; β-strand (E) means the residue participates in a β-sheet; 3₁₀ (G) and π (I) are tighter and wider helices; T/S are turns/bends; '-' is loop.

Rendered structure images. Structure images are PyMOL renders from six orthogonal camera directions. Cartoon representation draws helices as coils and strands as arrows; sticks shows the backbone as bonds; surface shows the solvent-excluded envelope. Rainbow coloring maps sequence position to hue (blue→red, N→C); chain coloring assigns a distinct color per polypeptide.

Sequence. The amino-acid sequence is the protein's primary structure: the linear order of residues from the N-terminus to the C-terminus, written in one-letter code. Everything else here — the 3D coordinates, the secondary structure, the domain annotations — is ultimately a consequence of this string.

Contact-map, Ramachandran, and PAE plots. Three diagnostic plots accompany the record. The Cα contact map visualizes the tertiary structure as a 2D adjacency matrix (8 Å cutoff, sequence-local contacts suppressed). The Ramachandran plot shows the distribution of backbone (φ, ψ) torsions, with points in the α and β basins reflecting secondary structure content. The PAE plot shows AlphaFold's inter-residue confidence as a color matrix.